Protein AF-A0A7X7RLQ5-F1 (afdb_monomer)

Foldseek 3Di:
DDDDDDDDDPPPPPPPQPDPDADPVQVVCQVCCVVVVDQKD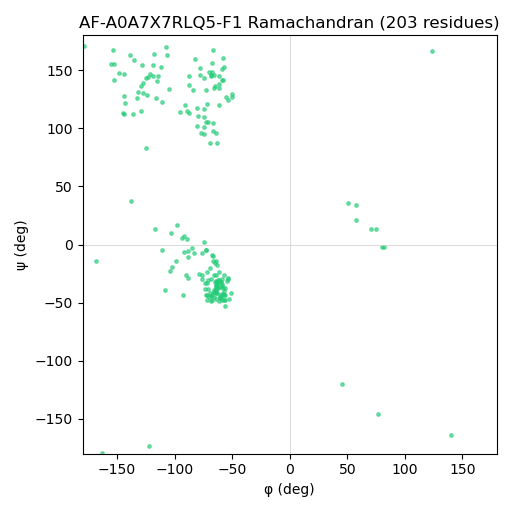WDWDADPVGTRDTDIDHAPDNVVRHGDDSPDDDPPPPVCLVVLVVLLVVLVVVVLFPQFDFLCVQVVLQAWAWEFPDDDPPDTDTDTQPDGAGLVLLSQQQQLQAADDPPDPVVLVPDALSVNLVSSSVDHRHHHRNPDHHNHPSSSSSSLSSSCRSVVHHSVD

Solvent-accessible surface area (backbone atoms only — not comparable to full-atom values): 12266 Å² total; per-residue (Å²): 137,85,86,82,83,81,82,82,78,82,78,78,79,76,78,86,65,80,65,92,65,74,51,77,67,50,60,67,47,47,61,38,33,76,68,69,77,31,63,46,52,68,52,76,43,75,53,101,93,41,78,72,45,75,40,47,42,51,23,72,34,72,89,79,63,36,68,36,52,75,82,64,89,72,90,64,65,77,68,48,52,65,56,56,50,49,56,45,48,53,39,33,77,71,64,68,45,54,54,80,39,44,44,32,83,75,45,65,74,53,61,73,35,43,18,48,70,47,74,63,97,89,51,72,46,70,40,74,47,87,59,64,32,24,47,45,24,27,77,67,22,11,35,21,45,48,50,71,67,97,62,58,66,72,65,48,73,73,44,58,51,68,58,45,49,54,57,54,58,78,48,57,20,64,35,56,45,69,75,52,80,38,74,29,55,55,30,48,48,43,49,44,39,42,44,24,68,67,70,73,44,64,76,92,110

Nearest PDB structures (foldseek):
  4ivi-assembly1_A  TM=8.772E-01  e=2.503E-12  uncultured bacterium
  7pp8-assembly1_A  TM=8.512E-01  e=1.205E-10  uncultured bacterium
  4p85-assembly1_A  TM=8.784E-01  e=7.367E-09  metagenome
  5zwq-assembly1_A  TM=8.776E-01  e=9.925E-09  metagenome
  5zwv-assembly1_B  TM=8.640E-01  e=1.260E-08  metagenome

Structure (mmCIF, N/CA/C/O backbone):
data_AF-A0A7X7RLQ5-F1
#
_entry.id   AF-A0A7X7RLQ5-F1
#
loop_
_atom_site.group_PDB
_atom_site.id
_atom_site.type_symbol
_atom_site.label_atom_id
_atom_site.label_alt_id
_atom_site.label_comp_id
_atom_site.label_asym_id
_atom_site.label_entity_id
_atom_site.label_seq_id
_atom_site.pdbx_PDB_ins_code
_atom_site.Cartn_x
_atom_site.Cartn_y
_atom_site.Cartn_z
_atom_site.occupancy
_atom_site.B_iso_or_equiv
_atom_site.auth_seq_id
_atom_site.auth_comp_id
_atom_site.auth_asym_id
_atom_site.auth_atom_id
_atom_site.pdbx_PDB_model_num
ATOM 1 N N . MET A 1 1 ? -55.484 -38.461 21.288 1.00 40.91 1 MET A N 1
ATOM 2 C CA . MET A 1 1 ? -54.617 -37.359 20.814 1.00 40.91 1 MET A CA 1
ATOM 3 C C . MET A 1 1 ? -53.782 -36.871 21.994 1.00 40.91 1 MET A C 1
ATOM 5 O O . MET A 1 1 ? -54.336 -36.242 22.884 1.00 40.91 1 MET A O 1
ATOM 9 N N . LYS A 1 2 ? -52.499 -37.248 22.083 1.00 33.47 2 LYS A N 1
ATOM 10 C CA . LYS A 1 2 ? -51.596 -36.812 23.166 1.00 33.47 2 LYS A CA 1
ATOM 11 C C . LYS A 1 2 ? -50.883 -35.534 22.711 1.00 33.47 2 LYS A C 1
ATOM 13 O O . LYS A 1 2 ? -50.227 -35.551 21.676 1.00 33.47 2 LYS A O 1
ATOM 18 N N . ARG A 1 3 ? -51.064 -34.429 23.439 1.00 39.00 3 ARG A N 1
ATOM 19 C CA . ARG A 1 3 ? -50.366 -33.159 23.189 1.00 39.00 3 ARG A CA 1
ATOM 20 C C . ARG A 1 3 ? -48.969 -33.242 23.800 1.00 39.00 3 ARG A C 1
ATOM 22 O O . ARG A 1 3 ? -48.846 -33.416 25.007 1.00 39.00 3 ARG A O 1
ATOM 29 N N . MET A 1 4 ? -47.947 -33.142 22.958 1.00 34.50 4 MET A N 1
ATOM 30 C CA . MET A 1 4 ? -46.548 -33.057 23.366 1.00 34.50 4 MET A CA 1
ATOM 31 C C . MET A 1 4 ? -46.178 -31.574 23.416 1.00 34.50 4 MET A C 1
ATOM 33 O O . MET A 1 4 ? -46.233 -30.888 22.398 1.00 34.50 4 MET A O 1
ATOM 37 N N . VAL A 1 5 ? -45.898 -31.065 24.613 1.00 39.97 5 VAL A N 1
ATOM 38 C CA . VAL A 1 5 ? -45.400 -29.702 24.819 1.00 39.97 5 VAL A CA 1
ATOM 39 C C . VAL A 1 5 ? -43.881 -29.774 24.736 1.00 39.97 5 VAL A C 1
ATOM 41 O O . VAL A 1 5 ? -43.253 -30.426 25.565 1.00 39.97 5 VAL A O 1
ATOM 44 N N . TYR A 1 6 ? -43.295 -29.137 23.725 1.00 33.16 6 TYR A N 1
ATOM 45 C CA . TYR A 1 6 ? -41.853 -28.933 23.654 1.00 33.16 6 TYR A CA 1
ATOM 46 C C . TYR A 1 6 ? -41.513 -27.642 24.398 1.00 33.16 6 TYR A C 1
ATOM 48 O O . TYR A 1 6 ? -41.906 -26.556 23.978 1.00 33.16 6 TYR A O 1
ATOM 56 N N . ALA A 1 7 ? -40.797 -27.765 25.514 1.00 36.81 7 ALA A N 1
ATOM 57 C CA . ALA A 1 7 ? -40.141 -26.633 26.148 1.00 36.81 7 ALA A CA 1
ATOM 58 C C . ALA A 1 7 ? -38.842 -26.348 25.382 1.00 36.81 7 ALA A C 1
ATOM 60 O O . ALA A 1 7 ? -37.908 -27.149 25.411 1.00 36.81 7 ALA A O 1
ATOM 61 N N . VAL A 1 8 ? -38.794 -25.223 24.671 1.00 40.41 8 VAL A N 1
ATOM 62 C CA . VAL A 1 8 ? -37.551 -24.691 24.106 1.00 40.41 8 VAL A CA 1
ATOM 63 C C . VAL A 1 8 ? -36.834 -23.957 25.235 1.00 40.41 8 VAL A C 1
ATOM 65 O O . VAL A 1 8 ? -37.227 -22.860 25.623 1.00 40.41 8 VAL A O 1
ATOM 68 N N . GLY A 1 9 ? -35.818 -24.596 25.810 1.00 38.50 9 GLY A N 1
ATOM 69 C CA . GLY A 1 9 ? -34.906 -23.943 26.743 1.00 38.50 9 GLY A CA 1
ATOM 70 C C . GLY A 1 9 ? -33.962 -23.028 25.971 1.00 38.50 9 GLY A C 1
ATOM 71 O O . GLY A 1 9 ? -33.097 -23.511 25.243 1.00 38.50 9 GLY A O 1
ATOM 72 N N . VAL A 1 10 ? -34.131 -21.715 26.119 1.00 42.09 10 VAL A N 1
ATOM 73 C CA . VAL A 1 10 ? -33.137 -20.732 25.679 1.00 42.09 10 VAL A CA 1
ATOM 74 C C . VAL A 1 10 ? -31.949 -20.837 26.630 1.00 42.09 10 VAL A C 1
ATOM 76 O O . VAL A 1 10 ? -32.021 -20.403 27.778 1.00 42.09 10 VAL A O 1
ATOM 79 N N . TRP A 1 11 ? -30.858 -21.437 26.162 1.00 41.50 11 TRP A N 1
ATOM 80 C CA . TRP A 1 11 ? -29.567 -21.318 26.827 1.00 41.50 11 TRP A CA 1
ATOM 81 C C . TRP A 1 11 ? -28.995 -19.945 26.485 1.00 41.50 11 TRP A C 1
ATOM 83 O O . TRP A 1 11 ? -28.402 -19.749 25.427 1.00 41.50 11 TRP A O 1
ATOM 93 N N . LEU A 1 12 ? -29.201 -18.978 27.378 1.00 40.62 12 LEU A N 1
ATOM 94 C CA . LEU A 1 12 ? -28.374 -17.778 27.414 1.00 40.62 12 LEU A CA 1
ATOM 95 C C . LEU A 1 12 ? -26.969 -18.224 27.824 1.00 40.62 12 LEU A C 1
ATOM 97 O O . LEU A 1 12 ? -26.690 -18.427 29.005 1.00 40.62 12 LEU A O 1
ATOM 101 N N . ALA A 1 13 ? -26.093 -18.414 26.838 1.00 42.91 13 ALA A N 1
ATOM 102 C CA . ALA A 1 13 ? -24.663 -18.401 27.081 1.00 42.91 13 ALA A CA 1
ATOM 103 C C . ALA A 1 13 ? -24.315 -16.985 27.555 1.00 42.91 13 ALA A C 1
ATOM 105 O O . ALA A 1 13 ? -24.189 -16.054 26.764 1.00 42.91 13 ALA A O 1
ATOM 106 N N . VAL A 1 14 ? -24.247 -16.805 28.871 1.00 43.03 14 VAL A N 1
ATOM 107 C CA . VAL A 1 14 ? -23.633 -15.620 29.457 1.00 43.03 14 VAL A CA 1
ATOM 108 C C . VAL A 1 14 ? -22.155 -15.719 29.103 1.00 43.03 14 VAL A C 1
ATOM 110 O O . VAL A 1 14 ? -21.435 -16.540 29.672 1.00 43.03 14 VAL A O 1
ATOM 113 N N . CYS A 1 15 ? -21.712 -14.924 28.128 1.00 41.97 15 CYS A N 1
ATOM 114 C CA . CYS A 1 15 ? -20.296 -14.651 27.925 1.00 41.97 15 CYS A CA 1
ATOM 115 C C . CYS A 1 15 ? -19.783 -13.922 29.171 1.00 41.97 15 CYS A C 1
ATOM 117 O O . CYS A 1 15 ? -19.808 -12.697 29.270 1.00 41.97 15 CYS A O 1
ATOM 119 N N . SER A 1 16 ? -19.371 -14.701 30.164 1.00 49.62 16 SER A N 1
ATOM 120 C CA . SER A 1 16 ? -18.647 -14.236 31.337 1.00 49.62 16 SER A CA 1
ATOM 121 C C . SER A 1 16 ? -17.252 -13.807 30.884 1.00 49.62 16 SER A C 1
ATOM 123 O O . SER A 1 16 ? -16.335 -14.622 30.857 1.00 49.62 16 SER A O 1
ATOM 125 N N . GLY A 1 17 ? -17.107 -12.551 30.461 1.00 49.88 17 GLY A N 1
ATOM 126 C CA . GLY A 1 17 ? -15.817 -12.041 29.988 1.00 49.88 17 GLY A CA 1
ATOM 127 C C . GLY A 1 17 ? -15.698 -10.531 29.792 1.00 49.88 17 GLY A C 1
ATOM 128 O O . GLY A 1 17 ? -14.578 -10.043 29.702 1.00 49.88 17 GLY A O 1
ATOM 129 N N . MET A 1 18 ? -16.790 -9.759 29.774 1.00 50.72 18 MET A N 1
ATOM 130 C CA . MET A 1 18 ? -16.662 -8.297 29.747 1.00 50.72 18 MET A CA 1
ATOM 131 C C . MET A 1 18 ? -16.240 -7.794 31.128 1.00 50.72 18 MET A C 1
ATOM 133 O O . MET A 1 18 ? -17.039 -7.724 32.063 1.00 50.72 18 MET A O 1
ATOM 137 N N . GLN A 1 19 ? -14.947 -7.498 31.249 1.00 52.22 19 GLN A N 1
ATOM 138 C CA . GLN A 1 19 ? -14.348 -6.814 32.387 1.00 52.22 19 GLN A CA 1
ATOM 139 C C . GLN A 1 19 ? -15.155 -5.536 32.684 1.00 52.22 19 GLN A C 1
ATOM 141 O O . GLN A 1 19 ? -15.415 -4.734 31.790 1.00 52.22 19 GLN A O 1
ATOM 146 N N . ALA A 1 20 ? -15.561 -5.333 33.938 1.00 55.09 20 ALA A N 1
ATOM 147 C CA . ALA A 1 20 ? -16.085 -4.041 34.365 1.00 55.09 20 ALA A CA 1
ATOM 148 C C . ALA A 1 20 ? -14.909 -3.054 34.461 1.00 55.09 20 ALA A C 1
ATOM 150 O O . ALA A 1 20 ? -14.098 -3.151 35.382 1.00 55.09 20 ALA A O 1
ATOM 151 N N . GLY A 1 21 ? -14.805 -2.146 33.490 1.00 68.56 21 GLY A N 1
ATOM 152 C CA . GLY A 1 21 ? -13.726 -1.160 33.369 1.00 68.56 21 GLY A CA 1
ATOM 153 C C . GLY A 1 21 ? -12.995 -1.247 32.022 1.00 68.56 21 GLY A C 1
ATOM 154 O O . GLY A 1 21 ? -13.195 -2.217 31.292 1.00 68.56 21 GLY A O 1
ATOM 155 N N . PRO A 1 22 ? -12.173 -0.239 31.677 1.00 77.25 22 PRO A N 1
ATOM 156 C CA . PRO A 1 22 ? -11.391 -0.247 30.443 1.00 77.25 22 PRO A CA 1
ATOM 157 C C . PRO A 1 22 ? -10.482 -1.481 30.398 1.00 77.25 22 PRO A C 1
ATOM 159 O O . PRO A 1 22 ? -9.912 -1.876 31.421 1.00 77.25 22 PRO A O 1
ATOM 162 N N . SER A 1 23 ? -10.326 -2.095 29.220 1.00 91.00 23 SER A N 1
ATOM 163 C CA . SER A 1 23 ? -9.369 -3.196 29.065 1.00 91.00 23 SER A CA 1
ATOM 164 C C . SER A 1 23 ? -7.942 -2.753 29.430 1.00 91.00 23 SER A C 1
ATOM 166 O O . SER A 1 23 ? -7.632 -1.558 29.385 1.00 91.00 23 SER A O 1
ATOM 168 N N . PRO A 1 24 ? -7.015 -3.687 29.727 1.00 93.81 24 PRO A N 1
ATOM 169 C CA . PRO A 1 24 ? -5.614 -3.334 29.963 1.00 93.81 24 PRO A CA 1
ATOM 170 C C . PRO A 1 24 ? -4.987 -2.516 28.823 1.00 93.81 24 PRO A C 1
ATOM 172 O O . PRO A 1 24 ? -4.111 -1.690 29.070 1.00 93.81 24 PRO A O 1
ATOM 175 N N . VAL A 1 25 ? -5.450 -2.717 27.582 1.00 94.62 25 VAL A N 1
ATOM 176 C CA . VAL A 1 25 ? -5.005 -1.942 26.417 1.00 94.62 25 VAL A CA 1
ATOM 177 C C . VAL A 1 25 ? -5.550 -0.516 26.478 1.00 94.62 25 VAL A C 1
ATOM 179 O O . VAL A 1 25 ? -4.785 0.430 26.312 1.00 94.62 25 VAL A O 1
ATOM 182 N N . ALA A 1 26 ? -6.845 -0.348 26.749 1.00 93.56 26 ALA A N 1
ATOM 183 C CA . ALA A 1 26 ? -7.454 0.972 26.893 1.00 93.56 26 ALA A CA 1
ATOM 184 C C . ALA A 1 26 ? -6.818 1.766 28.045 1.00 93.56 26 ALA A C 1
ATOM 186 O O . ALA A 1 26 ? -6.389 2.901 27.841 1.00 93.56 26 ALA A O 1
ATOM 187 N N . ALA A 1 27 ? -6.635 1.137 29.210 1.00 94.88 27 ALA A N 1
ATOM 188 C CA . ALA A 1 27 ? -5.979 1.745 30.367 1.00 94.88 27 ALA A CA 1
ATOM 189 C C . ALA A 1 27 ? -4.536 2.197 30.065 1.00 94.88 27 ALA A C 1
ATOM 191 O O . ALA A 1 27 ? -4.086 3.223 30.571 1.00 94.88 27 ALA A O 1
ATOM 192 N N . ALA A 1 28 ? -3.807 1.469 29.211 1.00 96.06 28 ALA A N 1
ATOM 193 C CA . ALA A 1 28 ? -2.465 1.860 28.778 1.00 96.06 28 ALA A CA 1
ATOM 194 C C . ALA A 1 28 ? -2.458 3.068 27.820 1.00 96.06 28 ALA A C 1
ATOM 196 O O . ALA A 1 28 ? -1.447 3.764 27.730 1.00 96.06 28 ALA A O 1
ATOM 197 N N . LEU A 1 29 ? -3.562 3.330 27.110 1.00 96.69 29 LEU A N 1
ATOM 198 C CA . LEU A 1 29 ? -3.685 4.437 26.155 1.00 96.69 29 LEU A CA 1
ATOM 199 C C . LEU A 1 29 ? -4.205 5.735 26.790 1.00 96.69 29 LEU A C 1
ATOM 201 O O . LEU A 1 29 ? -3.874 6.821 26.310 1.00 96.69 29 LEU A O 1
ATOM 205 N N . GLU A 1 30 ? -4.964 5.652 27.885 1.00 95.31 30 GLU A N 1
ATOM 206 C CA . GLU A 1 30 ? -5.510 6.820 28.594 1.00 95.31 30 GL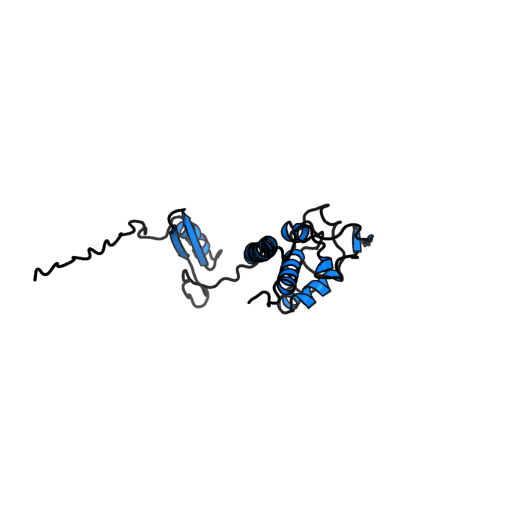U A CA 1
ATOM 207 C C . GLU A 1 30 ? -4.465 7.903 28.944 1.00 95.31 30 GLU A C 1
ATOM 209 O O . GLU A 1 30 ? -4.754 9.081 28.718 1.00 95.31 30 GLU A O 1
ATOM 214 N N . PRO A 1 31 ? -3.235 7.585 29.407 1.00 97.50 31 PRO A N 1
ATOM 215 C CA . PRO A 1 31 ? -2.222 8.606 29.683 1.00 97.50 31 PRO A CA 1
ATOM 216 C C . PRO A 1 31 ? -1.805 9.422 28.449 1.00 97.50 31 PRO A C 1
ATOM 218 O O . PRO A 1 31 ? -1.469 10.603 28.574 1.00 97.50 31 PRO A O 1
ATOM 221 N N . TYR A 1 32 ? -1.844 8.833 27.250 1.00 97.75 32 TYR A N 1
ATOM 222 C CA . TYR A 1 32 ? -1.528 9.533 25.998 1.00 97.75 32 TYR A CA 1
ATOM 223 C C . TYR A 1 32 ? -2.648 10.492 25.595 1.00 97.75 32 TYR A C 1
ATOM 225 O O . TYR A 1 32 ? -2.373 11.573 25.075 1.00 97.75 32 TYR A O 1
ATOM 233 N N . VAL A 1 33 ? -3.898 10.133 25.899 1.00 97.00 33 VAL A N 1
ATOM 234 C CA . VAL A 1 33 ? -5.043 11.038 25.754 1.00 97.00 33 VAL A CA 1
ATOM 235 C C . VAL A 1 33 ? -4.952 12.178 26.767 1.00 97.00 33 VAL A C 1
ATOM 237 O O . VAL A 1 33 ? -5.039 13.345 26.398 1.00 97.00 33 VAL A O 1
ATOM 240 N N . ALA A 1 34 ? -4.696 11.863 28.039 1.00 96.12 34 ALA A N 1
ATOM 241 C CA . ALA A 1 34 ? -4.599 12.853 29.112 1.00 96.12 34 ALA A CA 1
ATOM 242 C C . ALA A 1 34 ? -3.458 13.867 28.906 1.00 96.12 34 ALA A C 1
ATOM 244 O O . ALA A 1 34 ? -3.566 15.018 29.326 1.00 96.12 34 ALA A O 1
ATOM 245 N N . SER A 1 35 ? -2.371 13.455 28.248 1.00 97.31 35 SER A N 1
ATOM 246 C CA . SER A 1 35 ? -1.230 14.317 27.907 1.00 97.31 35 SER A CA 1
ATOM 247 C C . SER A 1 35 ? -1.362 15.032 26.556 1.00 97.31 35 SER A C 1
ATOM 249 O O . SER A 1 35 ? -0.431 15.726 26.150 1.00 97.31 35 SER A O 1
ATOM 251 N N . ASN A 1 36 ? -2.504 14.903 25.867 1.00 95.69 36 ASN A N 1
ATOM 252 C CA . ASN A 1 36 ? -2.754 15.428 24.517 1.00 95.69 36 ASN A CA 1
ATOM 253 C C . ASN A 1 36 ? -1.773 14.917 23.446 1.00 95.69 36 ASN A C 1
ATOM 255 O O . ASN A 1 36 ? -1.612 15.541 22.398 1.00 95.69 36 ASN A O 1
ATOM 259 N N . TRP A 1 37 ? -1.116 13.783 23.691 1.00 97.56 37 TRP A N 1
ATOM 260 C CA . TRP A 1 37 ? -0.271 13.120 22.698 1.00 97.56 37 TRP A CA 1
ATOM 261 C C . TRP A 1 37 ? -1.108 12.329 21.683 1.00 97.56 37 TRP A C 1
ATOM 263 O O . TRP A 1 37 ? -0.693 12.124 20.545 1.00 97.56 37 TRP A O 1
ATOM 273 N N . LEU A 1 38 ? -2.309 11.913 22.093 1.00 96.50 38 LEU A N 1
ATOM 274 C CA . LEU A 1 38 ? -3.293 11.203 21.287 1.00 96.50 38 LEU A CA 1
ATOM 275 C C . LEU A 1 38 ? -4.665 11.872 21.458 1.00 96.50 38 LEU A C 1
ATOM 277 O O . LEU A 1 38 ? -5.099 12.096 22.580 1.00 96.50 38 LEU A O 1
ATOM 281 N N . ALA A 1 39 ? -5.374 12.166 20.367 1.00 97.25 39 ALA A N 1
ATOM 282 C CA . ALA A 1 39 ? -6.749 12.677 20.459 1.00 97.25 39 ALA A CA 1
ATOM 283 C C . ALA A 1 39 ? -7.718 11.604 20.994 1.00 97.25 39 ALA A C 1
ATOM 285 O O . ALA A 1 39 ? -8.535 11.862 21.878 1.00 97.25 39 ALA A O 1
ATOM 286 N N . GLY A 1 40 ? -7.576 10.385 20.478 1.00 96.88 40 GLY A N 1
ATOM 287 C CA . GLY A 1 40 ? -8.295 9.191 20.893 1.00 96.88 40 GLY A CA 1
ATOM 288 C C . GLY A 1 40 ? -7.842 7.969 20.094 1.00 96.88 40 GLY A C 1
ATOM 289 O O . GLY A 1 40 ? -7.093 8.099 19.124 1.00 96.88 40 GLY A O 1
ATOM 290 N N . ALA A 1 41 ? -8.277 6.782 20.505 1.00 97.06 41 ALA A N 1
ATOM 291 C CA . ALA A 1 41 ? -8.037 5.532 19.788 1.00 97.06 41 ALA A CA 1
ATOM 292 C C . ALA A 1 41 ? -9.187 4.547 19.987 1.00 97.06 41 ALA A C 1
ATOM 294 O O . ALA A 1 41 ? -9.784 4.495 21.061 1.00 97.06 41 ALA A O 1
ATOM 295 N N . VAL A 1 42 ? -9.436 3.737 18.957 1.00 96.94 42 VAL A N 1
ATOM 296 C CA . VAL A 1 42 ? -10.238 2.515 19.052 1.00 96.94 42 VAL A CA 1
ATOM 297 C C . VAL A 1 42 ? -9.296 1.320 19.009 1.00 96.94 42 VAL A C 1
ATOM 299 O O . VAL A 1 42 ? -8.400 1.261 18.165 1.00 96.94 42 VAL A O 1
ATOM 302 N N . THR A 1 43 ? -9.496 0.365 19.910 1.00 96.06 43 THR A N 1
ATOM 303 C CA . THR A 1 43 ? -8.743 -0.890 19.944 1.00 96.06 43 THR A CA 1
ATOM 304 C C . THR A 1 43 ? -9.691 -2.072 19.873 1.00 96.06 43 THR A C 1
ATOM 306 O O . THR A 1 43 ? -10.789 -2.041 20.423 1.00 96.06 43 THR A O 1
ATOM 309 N N . VAL A 1 44 ? -9.261 -3.126 19.183 1.00 95.12 44 VAL A N 1
ATOM 310 C CA . VAL A 1 44 ? -9.963 -4.409 19.135 1.00 95.12 44 VAL A CA 1
ATOM 311 C C . VAL A 1 44 ? -8.936 -5.506 19.373 1.00 95.12 44 VAL A C 1
ATOM 313 O O . VAL A 1 44 ? -7.918 -5.566 18.683 1.00 95.12 44 VAL A O 1
ATOM 316 N N . VAL A 1 45 ? -9.196 -6.370 20.351 1.00 94.44 45 VAL A N 1
ATOM 317 C CA . VAL A 1 45 ? -8.391 -7.561 20.633 1.00 94.44 45 VAL A CA 1
ATOM 318 C C . VAL A 1 45 ? -9.225 -8.782 20.282 1.00 94.44 45 VAL A C 1
ATOM 320 O O . VAL A 1 45 ? -10.324 -8.970 20.806 1.00 94.44 45 VAL A O 1
ATOM 323 N N . VAL A 1 46 ? -8.694 -9.609 19.386 1.00 94.81 46 VAL A N 1
ATOM 324 C CA . VAL A 1 46 ? -9.365 -10.808 18.877 1.00 94.81 46 VAL A CA 1
ATOM 325 C C . VAL A 1 46 ? -8.568 -12.039 19.294 1.00 94.81 46 VAL A C 1
ATOM 327 O O . VAL A 1 46 ? -7.366 -12.120 19.040 1.00 94.81 46 VAL A O 1
ATOM 330 N N . ALA A 1 47 ? -9.243 -12.985 19.935 1.00 94.06 47 ALA A N 1
ATOM 331 C CA . ALA A 1 47 ? -8.753 -14.317 20.260 1.00 94.06 47 ALA A CA 1
ATOM 332 C C . ALA A 1 47 ? -9.441 -15.363 19.352 1.00 94.06 47 ALA A C 1
ATOM 334 O O . ALA A 1 47 ? -10.378 -15.022 18.626 1.00 94.06 47 ALA A O 1
ATOM 335 N N . PRO A 1 48 ? -8.997 -16.636 19.340 1.00 95.88 48 PRO A N 1
ATOM 336 C CA . PRO A 1 48 ? -9.584 -17.661 18.470 1.00 95.88 48 PRO A CA 1
ATOM 337 C C . PRO A 1 48 ? -11.095 -17.885 18.650 1.00 95.88 48 PRO A C 1
ATOM 339 O O . PRO A 1 48 ? -11.757 -18.330 17.717 1.00 95.88 48 PRO A O 1
ATOM 342 N N . ASP A 1 49 ? -11.633 -17.597 19.834 1.00 95.19 49 ASP A N 1
ATOM 343 C CA . ASP A 1 49 ? -13.046 -17.718 20.203 1.00 95.19 49 ASP A CA 1
ATOM 344 C C . ASP A 1 49 ? -13.865 -16.434 19.971 1.00 95.19 49 ASP A C 1
ATOM 346 O O . ASP A 1 49 ? -15.091 -16.467 20.082 1.00 95.19 49 ASP A O 1
ATOM 350 N N . GLY A 1 50 ? -13.221 -15.325 19.592 1.00 94.62 50 GLY A N 1
ATOM 351 C CA . GLY A 1 50 ? -13.891 -14.089 19.197 1.00 94.62 50 GLY A CA 1
ATOM 352 C C . GLY A 1 50 ? -13.221 -12.816 19.707 1.00 94.62 50 GLY A C 1
ATOM 353 O O . GLY A 1 50 ? -12.058 -12.794 20.108 1.00 94.62 50 GLY A O 1
ATOM 354 N N . VAL A 1 51 ? -13.967 -11.711 19.658 1.00 93.75 51 VAL A N 1
ATOM 355 C CA . VAL A 1 51 ? -13.527 -10.420 20.203 1.00 93.75 51 VAL A CA 1
ATOM 356 C C . VAL A 1 51 ? -13.539 -10.497 21.729 1.00 93.75 51 VAL A C 1
ATOM 358 O O . VAL A 1 51 ? -14.587 -10.734 22.326 1.00 93.75 51 VAL A O 1
ATOM 361 N N . VAL A 1 52 ? -12.383 -10.274 22.355 1.00 93.44 52 VAL A N 1
ATOM 362 C CA . VAL A 1 52 ? -12.223 -10.309 23.821 1.00 93.44 52 VAL A CA 1
ATOM 363 C C . VAL A 1 52 ? -12.159 -8.915 24.443 1.00 93.44 52 VAL A C 1
ATOM 365 O O . VAL A 1 52 ? -12.406 -8.767 25.636 1.00 93.44 52 VAL A O 1
ATOM 368 N N . ALA A 1 53 ? -11.856 -7.890 23.644 1.00 92.44 53 ALA A N 1
ATOM 369 C CA . ALA A 1 53 ? -11.965 -6.490 24.037 1.00 92.44 53 ALA A CA 1
ATOM 370 C C . ALA A 1 53 ? -12.213 -5.607 22.809 1.00 92.44 53 ALA A C 1
ATOM 372 O O . ALA A 1 53 ? -11.622 -5.830 21.750 1.00 92.44 53 ALA A O 1
ATOM 373 N N . GLN A 1 54 ? -13.062 -4.598 22.972 1.00 95.00 54 GLN A N 1
ATOM 374 C CA . GLN A 1 54 ? -13.255 -3.519 22.014 1.00 95.00 54 GLN A CA 1
ATOM 375 C C . GLN A 1 54 ? -13.505 -2.236 22.805 1.00 95.00 54 GLN A C 1
ATOM 377 O O . GLN A 1 54 ? -14.539 -2.104 23.456 1.00 95.00 54 GLN A O 1
ATOM 382 N N . ASP A 1 55 ? -12.562 -1.304 22.748 1.00 95.25 55 ASP A N 1
ATOM 383 C CA . ASP A 1 55 ? -12.594 -0.083 23.546 1.00 95.25 55 ASP A CA 1
ATOM 384 C C . ASP A 1 55 ? -12.413 1.150 22.662 1.00 95.25 55 ASP A C 1
ATOM 386 O O . ASP A 1 55 ? -11.783 1.096 21.604 1.00 95.25 55 ASP A O 1
ATOM 390 N N . ALA A 1 56 ? -12.932 2.281 23.135 1.00 96.69 56 ALA A N 1
ATOM 391 C CA . ALA A 1 56 ? -12.642 3.601 22.597 1.00 96.69 56 ALA A CA 1
ATOM 392 C C . ALA A 1 56 ? -12.190 4.514 23.742 1.00 96.69 56 ALA A C 1
ATOM 394 O O . ALA A 1 56 ? -12.853 4.593 24.775 1.00 96.69 56 ALA A O 1
ATOM 395 N N . VAL A 1 57 ? -11.069 5.208 23.555 1.00 96.94 57 VAL A N 1
ATOM 396 C CA . VAL A 1 57 ? -10.549 6.208 24.499 1.00 96.94 57 VAL A CA 1
ATOM 397 C C . VAL A 1 57 ? -10.427 7.564 23.815 1.00 96.94 57 VAL A C 1
ATOM 399 O O . VAL A 1 57 ? -10.114 7.642 22.628 1.00 96.94 57 VAL A O 1
ATOM 402 N N . GLY A 1 58 ? -10.634 8.640 24.571 1.00 97.00 58 GLY A N 1
ATOM 403 C CA . GLY A 1 58 ? -10.497 10.011 24.079 1.00 97.00 58 GLY A CA 1
ATOM 404 C C . GLY A 1 58 ? -11.665 10.489 23.221 1.00 97.00 58 GLY A C 1
ATOM 405 O O . GLY A 1 58 ? -12.826 10.176 23.490 1.00 97.00 58 GLY A O 1
ATOM 406 N N . TYR A 1 59 ? -11.353 11.315 22.227 1.00 97.75 59 TYR A N 1
ATOM 407 C CA . TYR A 1 59 ? -12.330 12.136 21.523 1.00 97.75 59 TYR A CA 1
ATOM 408 C C . TYR A 1 59 ? -12.247 11.945 20.007 1.00 97.75 59 TYR A C 1
ATOM 410 O O . TYR A 1 59 ? -11.158 11.896 19.439 1.00 97.75 59 TYR A O 1
ATOM 418 N N . ALA A 1 60 ? -13.409 11.887 19.354 1.00 96.81 60 ALA A N 1
ATOM 419 C CA . ALA A 1 60 ? -13.529 12.016 17.903 1.00 96.81 60 ALA A CA 1
ATOM 420 C C . ALA A 1 60 ? -13.265 13.462 17.449 1.00 96.8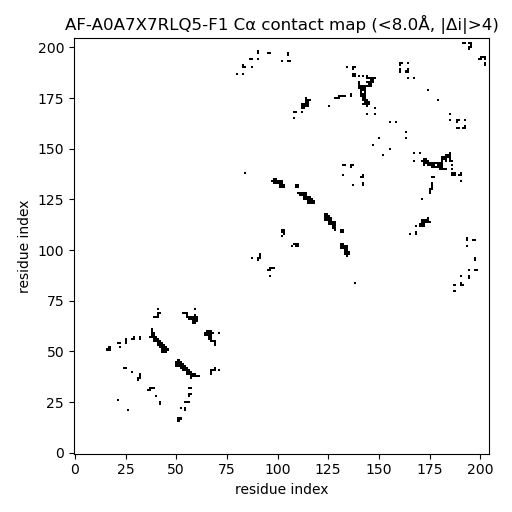1 60 ALA A C 1
ATOM 422 O O . ALA A 1 60 ? -12.687 13.689 16.390 1.00 96.81 60 ALA A O 1
ATOM 423 N N . ASP A 1 61 ? -13.646 14.433 18.284 1.00 96.81 61 ASP A N 1
ATOM 424 C CA . ASP A 1 61 ? -13.332 15.850 18.118 1.00 96.81 61 ASP A CA 1
ATOM 425 C C . ASP A 1 61 ? -12.899 16.424 19.471 1.00 96.81 61 ASP A C 1
ATOM 427 O O . ASP A 1 61 ? -13.689 16.526 20.415 1.00 96.81 61 ASP A O 1
ATOM 431 N N . VAL A 1 62 ? -11.621 16.794 19.564 1.00 96.31 62 VAL A N 1
ATOM 432 C CA . VAL A 1 62 ? -11.008 17.332 20.786 1.00 96.31 62 VAL A CA 1
ATOM 433 C C . VAL A 1 62 ? -11.598 18.695 21.158 1.00 96.31 62 VAL A C 1
ATOM 435 O O . VAL A 1 62 ? -11.821 18.965 22.339 1.00 96.31 62 VAL A O 1
ATOM 438 N N . ALA A 1 63 ? -11.877 19.555 20.174 1.00 96.56 63 ALA A N 1
ATOM 439 C CA . ALA A 1 63 ? -12.385 20.906 20.407 1.00 96.56 63 ALA A CA 1
ATOM 440 C C . ALA A 1 63 ? -13.850 20.878 20.860 1.00 96.56 63 ALA A C 1
ATOM 442 O O . ALA A 1 63 ? -14.214 21.556 21.823 1.00 96.56 63 ALA A O 1
ATOM 443 N N . ALA A 1 64 ? -14.671 20.047 20.214 1.00 97.25 64 ALA A N 1
ATOM 444 C CA . ALA A 1 64 ? -16.062 19.831 20.602 1.00 97.25 64 ALA A CA 1
ATOM 445 C C . ALA A 1 64 ? -16.211 18.928 21.841 1.00 97.25 64 ALA A C 1
ATOM 447 O O . ALA A 1 64 ? -17.319 18.775 22.356 1.00 97.25 64 ALA A O 1
ATOM 448 N N . LYS A 1 65 ? -15.111 18.325 22.323 1.00 95.69 65 LYS A N 1
ATOM 449 C CA . LYS A 1 65 ? -15.100 17.270 23.351 1.00 95.69 65 LYS A CA 1
ATOM 450 C C . LYS A 1 65 ? -16.062 16.129 23.015 1.00 95.69 65 LYS A C 1
ATOM 452 O O . LYS A 1 65 ? -16.684 15.552 23.906 1.00 95.69 65 LYS A O 1
ATOM 457 N N . GLN A 1 66 ? -16.189 15.808 21.731 1.00 97.75 66 GLN A N 1
ATOM 458 C CA . GLN A 1 66 ? -17.034 14.717 21.269 1.00 97.75 66 GLN A CA 1
ATOM 459 C C . GLN A 1 66 ? -16.342 13.390 21.595 1.00 97.75 66 GLN A C 1
ATOM 461 O O . GLN A 1 66 ? -15.259 13.150 21.057 1.00 97.75 66 GLN A O 1
ATOM 466 N N . PRO A 1 67 ? -16.920 12.523 22.446 1.00 97.12 67 PRO A N 1
ATOM 467 C CA . PRO A 1 67 ? -16.307 11.243 22.776 1.00 97.12 67 PRO A CA 1
ATOM 468 C C . PRO A 1 67 ? -16.145 10.367 21.536 1.00 97.12 67 PRO A C 1
ATOM 470 O O . PRO A 1 67 ? -16.987 10.384 20.635 1.00 97.12 67 PRO A O 1
ATOM 473 N N . LEU A 1 68 ? -15.063 9.599 21.497 1.00 97.50 68 LEU A N 1
ATOM 474 C CA . LEU A 1 68 ? -14.857 8.589 20.468 1.00 97.50 68 LEU A CA 1
ATOM 475 C C . LEU A 1 68 ? -15.760 7.374 20.727 1.00 97.50 68 LEU A C 1
ATOM 477 O O . LEU A 1 68 ? -15.968 6.989 21.878 1.00 97.50 68 LEU A O 1
ATOM 481 N N . THR A 1 69 ? -16.277 6.754 19.667 1.00 95.88 69 THR A N 1
ATOM 482 C CA . THR A 1 69 ? -17.074 5.522 19.748 1.00 95.88 69 THR A CA 1
ATOM 483 C C . THR A 1 69 ? -16.318 4.345 19.123 1.00 95.88 69 THR A C 1
ATOM 485 O O . THR A 1 69 ? -15.490 4.559 18.234 1.00 95.88 69 THR A O 1
ATOM 488 N N . PRO A 1 70 ? -16.574 3.091 19.548 1.00 94.31 70 PRO A N 1
ATOM 489 C CA . PRO A 1 70 ? -15.878 1.926 18.994 1.00 94.31 70 PRO A CA 1
ATOM 490 C C . PRO A 1 70 ? -16.132 1.634 17.507 1.00 94.31 70 PRO A C 1
ATOM 492 O O . PRO A 1 70 ? -15.418 0.823 16.924 1.00 94.31 70 PRO A O 1
ATOM 495 N N . ASP A 1 71 ? -17.151 2.249 16.910 1.00 94.62 71 ASP A N 1
ATOM 496 C CA . ASP A 1 71 ? -17.533 2.156 15.496 1.00 94.62 71 ASP A CA 1
ATOM 497 C C . ASP A 1 71 ? -17.122 3.395 14.676 1.00 94.62 71 ASP A C 1
ATOM 499 O O . ASP A 1 71 ? -17.522 3.541 13.520 1.00 94.62 71 ASP A O 1
ATOM 503 N N . ALA A 1 72 ? -16.316 4.292 15.257 1.00 96.19 72 ALA A N 1
ATOM 504 C CA . ALA A 1 72 ? -15.815 5.471 14.565 1.00 96.19 72 ALA A CA 1
ATOM 505 C C . ALA A 1 72 ? -15.005 5.095 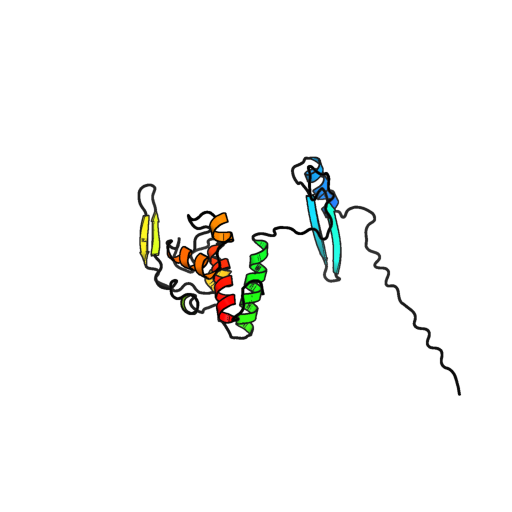13.310 1.00 96.19 72 ALA A C 1
ATOM 507 O O . ALA A 1 72 ? -14.227 4.138 13.298 1.00 96.19 72 ALA A O 1
ATOM 508 N N . LEU A 1 73 ? -15.165 5.886 12.246 1.00 95.38 73 LEU A N 1
ATOM 509 C CA . LEU A 1 73 ? -14.425 5.703 11.001 1.00 95.38 73 LEU A CA 1
ATOM 510 C C . LEU A 1 73 ? -13.054 6.374 11.084 1.00 95.38 73 LEU A C 1
ATOM 512 O O . LEU A 1 73 ? -12.939 7.544 11.445 1.00 95.38 73 LEU A O 1
ATOM 516 N N . PHE A 1 74 ? -12.023 5.638 10.674 1.00 95.50 74 PHE A N 1
ATOM 517 C CA . PHE A 1 74 ? -10.650 6.126 10.601 1.00 95.50 74 PHE A CA 1
ATOM 518 C C . PHE A 1 74 ? -10.138 6.077 9.171 1.00 95.50 74 PHE A C 1
ATOM 520 O O . PHE A 1 74 ? -10.407 5.137 8.420 1.00 95.50 74 PHE A O 1
ATOM 527 N N . TRP A 1 75 ? -9.306 7.052 8.816 1.00 93.44 75 TRP A N 1
ATOM 528 C CA . TRP A 1 75 ? -8.464 6.925 7.638 1.00 93.44 75 TRP A CA 1
ATOM 529 C C . TRP A 1 75 ? -7.318 5.950 7.939 1.00 93.44 75 TRP A C 1
ATOM 531 O O . TRP A 1 75 ? -6.291 6.321 8.499 1.00 93.44 75 TRP A O 1
ATOM 541 N N . ILE A 1 76 ? -7.506 4.678 7.577 1.00 94.88 76 ILE A N 1
ATOM 542 C CA . ILE A 1 76 ? -6.577 3.582 7.913 1.00 94.88 76 ILE A CA 1
ATOM 543 C C . ILE A 1 76 ? -5.259 3.600 7.111 1.00 94.88 76 ILE A C 1
ATOM 545 O O . ILE A 1 76 ? -4.365 2.781 7.339 1.00 94.88 76 ILE A O 1
ATOM 549 N N . ALA A 1 77 ? -5.133 4.525 6.154 1.00 93.19 77 ALA A N 1
ATOM 550 C CA . ALA A 1 77 ? -3.953 4.737 5.323 1.00 93.19 77 ALA A CA 1
ATOM 551 C C . ALA A 1 77 ? -3.365 3.423 4.762 1.00 93.19 77 ALA A C 1
ATOM 553 O O . ALA A 1 77 ? -4.018 2.680 4.033 1.00 93.19 77 ALA A O 1
ATOM 554 N N . SER A 1 78 ? -2.110 3.112 5.090 1.00 95.44 78 SER A N 1
ATOM 555 C CA . SER A 1 78 ? -1.401 1.953 4.539 1.00 95.44 78 SER A CA 1
ATOM 556 C C . SER A 1 78 ? -1.963 0.591 4.958 1.00 95.44 78 SER A C 1
ATOM 558 O O . SER A 1 78 ? -1.584 -0.412 4.351 1.00 95.44 78 SER A O 1
ATOM 560 N N . MET A 1 79 ? -2.886 0.534 5.922 1.00 97.06 79 MET A N 1
ATOM 561 C CA . MET A 1 79 ? -3.605 -0.700 6.255 1.00 97.06 79 MET A CA 1
ATOM 562 C C . MET A 1 79 ? -4.545 -1.164 5.134 1.00 97.06 79 MET A C 1
ATOM 564 O O . MET A 1 79 ? -5.028 -2.287 5.190 1.00 97.06 79 MET A O 1
ATOM 568 N N . THR A 1 80 ? -4.763 -0.360 4.087 1.00 96.19 80 THR A N 1
ATOM 569 C CA . THR A 1 80 ? -5.478 -0.784 2.873 1.00 96.19 80 THR A CA 1
ATOM 570 C C . THR A 1 80 ? -4.695 -1.822 2.056 1.00 96.19 80 THR A C 1
ATOM 572 O O . THR A 1 80 ? -5.296 -2.676 1.412 1.00 96.19 80 THR A O 1
ATOM 575 N N . LYS A 1 81 ? -3.352 -1.811 2.090 1.00 97.62 81 LYS A N 1
ATOM 576 C CA . LYS A 1 81 ? -2.518 -2.642 1.194 1.00 97.62 81 LYS A CA 1
ATOM 577 C C . LYS A 1 81 ? -2.772 -4.155 1.314 1.00 97.62 81 LYS A C 1
ATOM 579 O O . LYS A 1 81 ? -2.836 -4.804 0.272 1.00 97.62 81 LYS A O 1
ATOM 584 N N . PRO A 1 82 ? -2.934 -4.744 2.518 1.00 97.81 82 PRO A N 1
ATOM 585 C CA . PRO A 1 82 ? -3.306 -6.151 2.642 1.00 97.81 82 PRO A CA 1
ATOM 586 C C . PRO A 1 82 ? -4.639 -6.490 1.964 1.00 97.81 82 PRO A C 1
ATOM 588 O O . PRO A 1 82 ? -4.735 -7.553 1.363 1.00 97.81 82 PRO A O 1
ATOM 591 N N . PHE A 1 83 ? -5.633 -5.595 1.981 1.00 98.00 83 PHE A N 1
ATOM 592 C CA . PHE A 1 83 ? -6.895 -5.811 1.260 1.00 98.00 83 PHE A CA 1
ATOM 593 C C . PHE A 1 83 ? -6.671 -5.829 -0.254 1.00 98.00 83 PHE A C 1
ATOM 595 O O . PHE A 1 83 ? -7.128 -6.747 -0.930 1.00 98.00 83 PHE A O 1
ATOM 602 N N . THR A 1 84 ? -5.885 -4.882 -0.776 1.00 98.44 84 THR A N 1
ATOM 603 C CA . THR A 1 84 ? -5.461 -4.874 -2.185 1.00 98.44 84 THR A CA 1
ATOM 604 C C . THR A 1 84 ? -4.732 -6.168 -2.563 1.00 98.44 84 THR A C 1
ATOM 606 O O . THR A 1 84 ? -4.985 -6.747 -3.616 1.00 98.44 84 THR A O 1
ATOM 609 N N . ALA A 1 85 ? -3.836 -6.650 -1.697 1.00 98.56 85 ALA A N 1
ATOM 610 C CA . ALA A 1 85 ? -3.106 -7.892 -1.919 1.00 98.56 85 ALA A CA 1
ATOM 611 C C . ALA A 1 85 ? -4.046 -9.105 -1.952 1.00 98.56 85 ALA A C 1
ATOM 613 O O . ALA A 1 85 ? -3.952 -9.908 -2.875 1.00 98.56 85 ALA A O 1
ATOM 614 N N . VAL A 1 86 ? -4.977 -9.218 -0.998 1.00 98.50 86 VAL A N 1
ATOM 615 C CA . VAL A 1 86 ? -5.976 -10.297 -0.967 1.00 98.50 86 VAL A CA 1
ATOM 616 C C . VAL A 1 86 ? -6.844 -10.277 -2.222 1.00 98.50 86 VAL A C 1
ATOM 618 O O . VAL A 1 86 ? -7.001 -11.321 -2.846 1.00 98.50 86 VAL A O 1
ATOM 621 N N . ALA A 1 87 ? -7.331 -9.111 -2.651 1.00 98.50 87 ALA A N 1
ATOM 622 C CA . ALA A 1 87 ? -8.125 -8.991 -3.874 1.00 98.50 87 ALA A CA 1
ATOM 623 C C . ALA A 1 87 ? -7.364 -9.492 -5.116 1.00 98.50 87 ALA A C 1
ATOM 625 O O . ALA A 1 87 ? -7.914 -10.241 -5.923 1.00 98.50 87 ALA A O 1
ATOM 626 N N . LEU A 1 88 ? -6.074 -9.159 -5.249 1.00 98.75 88 LEU A N 1
ATOM 627 C CA . LEU A 1 88 ? -5.254 -9.701 -6.334 1.00 98.75 88 LEU A CA 1
ATOM 628 C C . LEU A 1 88 ? -5.046 -11.215 -6.205 1.00 98.75 88 LEU A C 1
ATOM 630 O O . LEU A 1 88 ? -5.089 -11.925 -7.207 1.00 98.75 88 LEU A O 1
ATOM 634 N N . MET A 1 89 ? -4.812 -11.716 -4.990 1.00 98.69 89 MET A N 1
ATOM 635 C CA . MET A 1 89 ? -4.630 -13.149 -4.748 1.00 98.69 89 MET A CA 1
ATOM 636 C C . MET A 1 89 ? -5.898 -13.946 -5.070 1.00 98.69 89 MET A C 1
ATOM 638 O O . MET A 1 89 ? -5.788 -15.020 -5.647 1.00 98.69 89 MET A O 1
ATOM 642 N N . MET A 1 90 ? -7.088 -13.399 -4.807 1.00 98.62 90 MET A N 1
ATOM 643 C CA . MET A 1 90 ? -8.356 -14.003 -5.231 1.00 98.62 90 MET A CA 1
ATOM 644 C C . MET A 1 90 ? -8.430 -14.131 -6.759 1.00 98.62 90 MET A C 1
ATOM 646 O O . MET A 1 90 ? -8.747 -15.197 -7.278 1.00 98.62 90 MET A O 1
ATOM 650 N N . LEU A 1 91 ? -8.044 -13.085 -7.501 1.00 98.69 91 LEU A N 1
ATOM 651 C CA . LEU A 1 91 ? -7.953 -13.152 -8.966 1.00 98.69 91 LEU A CA 1
ATOM 652 C C . LEU A 1 91 ? -6.888 -14.156 -9.443 1.00 98.69 91 LEU A C 1
ATOM 654 O O . LEU A 1 91 ? -7.043 -14.758 -10.508 1.00 98.69 91 LEU A O 1
ATOM 658 N N . ALA A 1 92 ? -5.809 -14.340 -8.679 1.00 98.69 92 ALA A N 1
ATOM 659 C CA . ALA A 1 92 ? -4.783 -15.335 -8.975 1.00 98.69 92 ALA A CA 1
ATOM 660 C C . ALA A 1 92 ? -5.302 -16.769 -8.774 1.00 98.69 92 ALA A C 1
ATOM 662 O O . ALA A 1 92 ? -5.066 -17.621 -9.631 1.00 98.69 92 ALA A O 1
ATOM 663 N N . ASP A 1 93 ? -6.058 -17.019 -7.703 1.00 98.62 93 ASP A N 1
ATOM 664 C CA . ASP A 1 93 ? -6.712 -18.307 -7.439 1.00 98.62 93 ASP A CA 1
ATOM 665 C C . ASP A 1 93 ? -7.759 -18.643 -8.515 1.00 98.62 93 ASP A C 1
ATOM 667 O O . ASP A 1 93 ? -7.888 -19.793 -8.933 1.00 98.62 93 ASP A O 1
ATOM 671 N N . GLU A 1 94 ? -8.453 -17.629 -9.040 1.00 98.38 94 GLU A N 1
ATOM 672 C CA . GLU A 1 94 ? -9.363 -17.751 -10.188 1.00 98.38 94 GLU A CA 1
ATOM 673 C C . GLU A 1 94 ? -8.636 -17.956 -11.533 1.00 98.38 94 GLU A C 1
ATOM 675 O O . GLU A 1 94 ? -9.279 -18.133 -12.571 1.00 98.38 94 GLU A O 1
ATOM 680 N N . GLY A 1 95 ? -7.301 -17.910 -11.552 1.00 98.19 95 GLY A N 1
ATOM 681 C CA . GLY A 1 95 ? -6.489 -18.048 -12.761 1.00 98.19 95 GLY A CA 1
ATOM 682 C C . GLY A 1 95 ? -6.567 -16.853 -13.718 1.00 98.19 95 GLY A C 1
ATOM 683 O O . GLY A 1 95 ? -6.115 -16.966 -14.859 1.00 98.19 95 GLY A O 1
ATOM 684 N N . LYS A 1 96 ? -7.121 -15.715 -13.277 1.00 98.44 96 LYS A N 1
ATOM 685 C CA . LYS A 1 96 ? -7.238 -14.483 -14.078 1.00 98.44 96 LYS A CA 1
ATOM 686 C C . LYS A 1 96 ? -5.921 -13.723 -14.188 1.00 98.44 96 LYS A C 1
ATOM 688 O O . LYS A 1 96 ? -5.720 -13.000 -15.159 1.00 98.44 96 LYS A O 1
ATOM 693 N N . VAL A 1 97 ? -5.036 -13.895 -13.209 1.00 98.62 97 VAL A N 1
ATOM 694 C CA . VAL A 1 97 ? -3.677 -13.343 -13.199 1.00 98.62 97 VAL A CA 1
ATOM 695 C C . VAL A 1 97 ? -2.690 -14.379 -12.666 1.00 98.62 97 VAL A C 1
ATOM 697 O O . VAL A 1 97 ? -3.076 -15.330 -11.988 1.00 98.62 97 VAL A O 1
ATOM 700 N N . LYS A 1 98 ? -1.394 -14.186 -12.911 1.00 98.69 98 LYS A N 1
ATOM 701 C CA . LYS A 1 98 ? -0.317 -14.923 -12.238 1.00 98.69 98 LYS A CA 1
ATOM 702 C C . LYS A 1 98 ? 0.643 -13.944 -11.590 1.00 98.69 98 LYS A C 1
ATOM 704 O O . LYS A 1 98 ? 0.976 -12.909 -12.156 1.00 98.69 98 LYS A O 1
ATOM 709 N N . LEU A 1 99 ? 1.164 -14.299 -10.418 1.00 98.62 99 LEU A N 1
ATOM 710 C CA . LEU A 1 99 ? 2.102 -13.437 -9.690 1.00 98.62 99 LEU A CA 1
ATOM 711 C C . LEU A 1 99 ? 3.370 -13.103 -10.490 1.00 98.62 99 LEU A C 1
ATOM 713 O O . LEU A 1 99 ? 3.942 -12.029 -10.315 1.00 98.62 99 LEU A O 1
ATOM 717 N N . ASP A 1 100 ? 3.790 -13.997 -11.380 1.00 98.50 100 ASP A N 1
ATOM 718 C CA . ASP A 1 100 ? 4.964 -13.801 -12.233 1.00 98.50 100 ASP A CA 1
ATOM 719 C C . ASP A 1 100 ? 4.620 -13.207 -13.608 1.00 98.50 100 ASP A C 1
ATOM 721 O O . ASP A 1 100 ? 5.513 -13.041 -14.440 1.00 98.50 100 ASP A O 1
ATOM 725 N N . ASP A 1 101 ? 3.355 -12.836 -13.844 1.00 98.62 101 ASP A N 1
ATOM 726 C CA . ASP A 1 101 ? 2.997 -12.083 -15.039 1.00 98.62 101 ASP A CA 1
ATOM 727 C C . ASP A 1 101 ? 3.726 -10.737 -15.038 1.00 98.62 101 ASP A C 1
ATOM 729 O O . ASP A 1 101 ? 3.797 -10.060 -13.999 1.00 98.62 101 ASP A O 1
ATOM 733 N N . PRO A 1 102 ? 4.247 -10.305 -16.199 1.00 98.50 102 PRO A N 1
ATOM 734 C CA . PRO A 1 102 ? 4.770 -8.965 -16.325 1.00 98.50 102 PRO A CA 1
ATOM 735 C C . PRO A 1 102 ? 3.618 -7.971 -16.165 1.00 98.50 102 PRO A C 1
ATOM 737 O O . PRO A 1 102 ? 2.571 -8.102 -16.796 1.00 98.50 102 PRO A O 1
ATOM 740 N N . VAL A 1 103 ? 3.831 -6.921 -15.376 1.00 98.25 103 VAL A N 1
ATOM 741 C CA . VAL A 1 103 ? 2.856 -5.835 -15.188 1.00 98.25 103 VAL A CA 1
ATOM 742 C C . VAL A 1 103 ? 2.443 -5.232 -16.529 1.00 98.25 103 VAL A C 1
ATOM 744 O O . VAL A 1 103 ? 1.296 -4.829 -16.693 1.00 98.25 103 VAL A O 1
ATOM 747 N N . SER A 1 104 ? 3.340 -5.229 -17.519 1.00 97.56 104 SER A N 1
ATOM 748 C CA . SER A 1 104 ? 3.064 -4.734 -18.866 1.00 97.56 104 SER A CA 1
ATOM 749 C C . SER A 1 104 ? 2.011 -5.519 -19.649 1.00 97.56 104 SER A C 1
ATOM 751 O O . SER A 1 104 ? 1.469 -4.976 -20.608 1.00 97.56 104 SER A O 1
ATOM 753 N N . ALA A 1 105 ? 1.656 -6.737 -19.229 1.00 97.81 105 ALA A N 1
ATOM 754 C CA . ALA A 1 105 ? 0.495 -7.443 -19.774 1.00 97.81 105 ALA A CA 1
ATOM 755 C C . ALA A 1 105 ? -0.828 -6.717 -19.460 1.00 97.81 105 ALA A C 1
ATOM 757 O O . ALA A 1 105 ? -1.787 -6.830 -20.217 1.00 97.81 105 ALA A O 1
ATOM 758 N N . TYR A 1 106 ? -0.854 -5.937 -18.376 1.00 97.31 106 TYR A N 1
ATOM 759 C CA . TYR A 1 106 ? -2.014 -5.176 -17.908 1.00 97.31 106 TYR A CA 1
ATOM 760 C C . TYR A 1 106 ? -1.823 -3.670 -18.139 1.00 97.31 106 TYR A C 1
ATOM 762 O O . TYR A 1 106 ? -2.741 -2.962 -18.542 1.00 97.31 106 TYR A O 1
ATOM 770 N N . VAL A 1 107 ? -0.604 -3.170 -17.927 1.00 95.19 107 VAL A N 1
ATOM 771 C CA . VAL A 1 107 ? -0.229 -1.756 -18.041 1.00 95.19 107 VAL A CA 1
ATOM 772 C C . VAL A 1 107 ? 0.942 -1.619 -19.026 1.00 95.19 107 VAL A C 1
ATOM 774 O O . VAL A 1 107 ? 2.098 -1.527 -18.602 1.00 95.19 107 VAL A O 1
ATOM 777 N N . PRO A 1 108 ? 0.689 -1.577 -20.350 1.00 92.81 108 PRO A N 1
ATOM 778 C CA . PRO A 1 108 ? 1.730 -1.724 -21.375 1.00 92.81 108 PRO A CA 1
ATOM 779 C C . PRO A 1 108 ? 2.935 -0.785 -21.253 1.00 92.81 108 PRO A C 1
ATOM 781 O O . PRO A 1 108 ? 4.037 -1.161 -21.623 1.00 92.81 108 PRO A O 1
ATOM 784 N N . ARG A 1 109 ? 2.769 0.419 -20.690 1.00 91.38 109 ARG A N 1
ATOM 785 C CA . ARG A 1 109 ? 3.852 1.412 -20.548 1.00 91.38 109 ARG A CA 1
ATOM 786 C C . ARG A 1 109 ? 4.886 1.098 -19.448 1.00 91.38 109 ARG A C 1
ATOM 788 O O . ARG A 1 109 ? 5.801 1.891 -19.252 1.00 91.38 109 ARG A O 1
ATOM 795 N N . MET A 1 110 ? 4.773 -0.032 -18.744 1.00 93.62 110 MET A N 1
ATOM 796 C CA . MET A 1 110 ? 5.695 -0.448 -17.669 1.00 93.62 110 MET A CA 1
ATOM 797 C C . MET A 1 110 ? 6.784 -1.457 -18.093 1.00 93.62 110 MET A C 1
ATOM 799 O O . MET A 1 110 ? 7.399 -2.105 -17.243 1.00 93.62 110 MET A O 1
ATOM 803 N N . ASP A 1 111 ? 7.045 -1.614 -19.393 1.00 91.19 111 ASP A N 1
ATOM 804 C CA . ASP A 1 111 ? 8.042 -2.556 -19.929 1.00 91.19 111 ASP A CA 1
ATOM 805 C C . ASP A 1 111 ? 9.402 -1.927 -20.292 1.00 91.19 111 ASP A C 1
ATOM 807 O O . ASP A 1 111 ? 10.373 -2.649 -20.529 1.00 91.19 111 ASP A O 1
ATOM 811 N N . ARG A 1 112 ? 9.489 -0.593 -20.375 1.00 88.81 112 ARG A N 1
ATOM 812 C CA . ARG A 1 112 ? 10.670 0.129 -20.894 1.00 88.81 112 ARG A CA 1
ATOM 813 C C . ARG A 1 112 ? 11.032 1.363 -20.072 1.00 88.81 112 ARG A C 1
ATOM 815 O O . ARG A 1 112 ? 11.468 2.381 -20.622 1.00 88.81 112 ARG A O 1
ATOM 822 N N . LEU A 1 113 ? 10.882 1.272 -18.756 1.00 95.88 113 LEU A N 1
ATOM 823 C CA . LEU A 1 113 ? 11.200 2.368 -17.849 1.00 95.88 113 LEU A CA 1
ATOM 824 C C . LEU A 1 113 ? 12.710 2.650 -17.812 1.00 95.88 113 LEU A C 1
ATOM 826 O O . LEU A 1 113 ? 13.560 1.811 -18.142 1.00 95.88 113 LEU A O 1
ATOM 830 N N . TRP A 1 114 ? 13.047 3.878 -17.435 1.00 97.06 114 TRP A N 1
ATOM 831 C CA . TRP A 1 114 ? 14.407 4.211 -17.032 1.00 97.06 114 TRP A CA 1
ATOM 832 C C . TRP A 1 114 ? 14.654 3.715 -15.609 1.00 97.06 114 TRP A C 1
ATOM 834 O O . TRP A 1 114 ? 13.728 3.611 -14.815 1.00 97.06 114 TRP A O 1
ATOM 844 N N . VAL A 1 115 ? 15.905 3.412 -15.289 1.00 97.56 115 VAL A N 1
ATOM 845 C CA . VAL A 1 115 ? 16.350 2.975 -13.964 1.00 97.56 115 VAL A CA 1
ATOM 846 C C . VAL A 1 115 ? 17.539 3.832 -13.569 1.00 97.56 115 VAL A C 1
ATOM 848 O O . VAL A 1 115 ? 18.429 4.056 -14.393 1.00 97.56 115 VAL A O 1
ATOM 851 N N . VAL A 1 116 ? 17.584 4.295 -12.326 1.00 96.81 116 VAL A N 1
ATOM 852 C CA . VAL A 1 116 ? 18.734 5.022 -11.789 1.00 96.81 116 VAL A CA 1
ATOM 853 C C . VAL A 1 116 ? 19.962 4.106 -11.829 1.00 96.81 116 VAL A C 1
ATOM 855 O O . VAL A 1 116 ? 19.968 3.002 -11.287 1.00 96.81 116 VAL A O 1
ATOM 858 N N . ALA A 1 117 ? 20.998 4.536 -12.549 1.00 95.94 117 ALA A N 1
ATOM 859 C CA . ALA A 1 117 ? 22.285 3.848 -12.615 1.00 95.94 117 ALA A CA 1
ATOM 8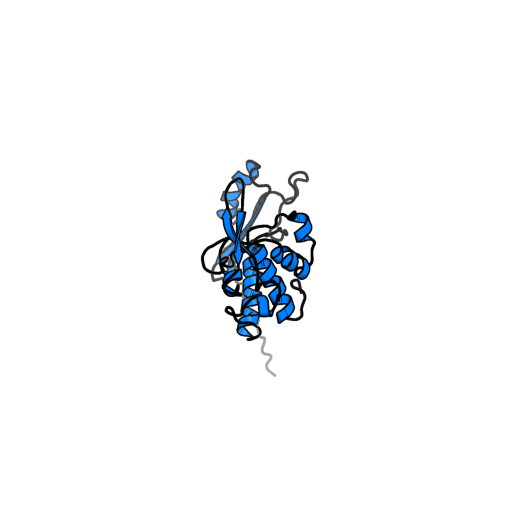60 C C . ALA A 1 117 ? 23.245 4.396 -11.554 1.00 95.94 117 ALA A C 1
ATOM 862 O O . ALA A 1 117 ? 23.916 3.627 -10.871 1.00 95.94 117 ALA A O 1
ATOM 863 N N . SER A 1 118 ? 23.269 5.719 -11.408 1.00 93.50 118 SER A N 1
ATOM 864 C CA . SER A 1 118 ? 23.958 6.446 -10.348 1.00 93.50 118 SER A CA 1
ATOM 865 C C . SER A 1 118 ?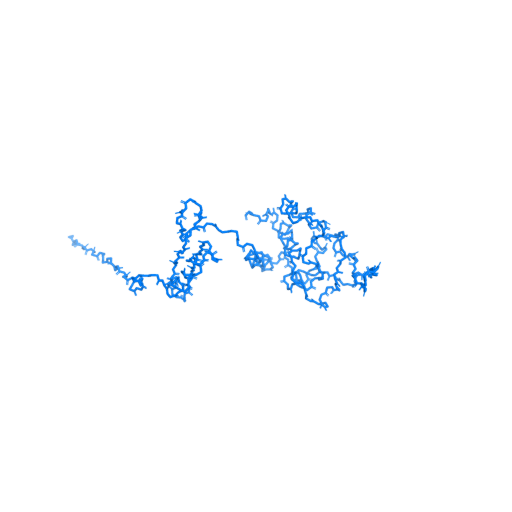 23.280 7.798 -10.140 1.00 93.50 118 SER A C 1
ATOM 867 O O . SER A 1 118 ? 22.624 8.328 -11.043 1.00 93.50 118 SER A O 1
ATOM 869 N N . LYS A 1 119 ? 23.423 8.354 -8.940 1.00 91.44 119 LYS A N 1
ATOM 870 C CA . LYS A 1 119 ? 22.922 9.680 -8.593 1.00 91.44 119 LYS A CA 1
ATOM 871 C C . LYS A 1 119 ? 23.906 10.343 -7.639 1.00 91.44 119 LYS A C 1
ATOM 873 O O . LYS A 1 119 ? 24.256 9.744 -6.625 1.00 91.44 119 LYS A O 1
ATOM 878 N N . ASP A 1 120 ? 24.322 11.554 -7.974 1.00 91.69 120 ASP A N 1
ATOM 879 C CA . ASP A 1 120 ? 25.063 12.460 -7.099 1.00 91.69 120 ASP A CA 1
ATOM 880 C C . ASP A 1 120 ? 24.293 13.786 -6.956 1.00 91.69 120 ASP A C 1
ATOM 882 O O . ASP A 1 120 ? 23.138 13.893 -7.380 1.00 91.69 120 ASP A O 1
ATOM 886 N N . GLU A 1 121 ? 24.889 14.782 -6.298 1.00 87.50 121 GLU A N 1
ATOM 887 C CA . GLU A 1 121 ? 24.242 16.082 -6.070 1.00 87.50 121 GLU A CA 1
ATOM 888 C C . GLU A 1 121 ? 24.002 16.877 -7.364 1.00 87.50 121 GLU A C 1
ATOM 890 O O . GLU A 1 121 ? 23.078 17.687 -7.419 1.00 87.50 121 GLU A O 1
ATOM 895 N N . ALA A 1 122 ? 24.803 16.650 -8.409 1.00 89.25 122 ALA A N 1
ATOM 896 C CA . ALA A 1 122 ? 24.785 17.430 -9.643 1.00 89.25 122 ALA A CA 1
ATOM 897 C C . ALA A 1 122 ? 24.097 16.705 -10.810 1.00 89.25 122 ALA A C 1
ATOM 899 O O . ALA A 1 122 ? 23.658 17.349 -11.765 1.00 89.25 122 ALA A O 1
ATOM 900 N N . SER A 1 123 ? 24.020 15.372 -10.775 1.00 91.69 123 SER A N 1
ATOM 901 C CA . SER A 1 123 ? 23.587 14.571 -11.913 1.00 91.69 123 SER A CA 1
ATOM 902 C C . SER A 1 123 ? 22.944 13.235 -11.531 1.00 91.69 123 SER A C 1
ATOM 904 O O . SER A 1 123 ? 23.182 12.647 -10.475 1.00 91.69 123 SER A O 1
ATOM 906 N N . MET A 1 124 ? 22.106 12.733 -12.440 1.00 93.50 124 MET A N 1
ATOM 907 C CA . MET A 1 124 ? 21.505 11.405 -12.364 1.00 93.50 124 MET A CA 1
ATOM 908 C C . MET A 1 124 ? 21.731 10.685 -13.691 1.00 93.50 124 MET A C 1
ATOM 910 O O . MET A 1 124 ? 21.202 11.096 -14.725 1.00 93.50 124 MET A O 1
ATOM 914 N N . ALA A 1 125 ? 22.499 9.598 -13.661 1.00 96.25 125 ALA A N 1
ATOM 915 C CA . ALA A 1 125 ? 22.680 8.730 -14.814 1.00 96.25 125 ALA A CA 1
ATOM 916 C C . ALA A 1 125 ? 21.579 7.666 -14.838 1.00 96.25 125 ALA A C 1
ATOM 918 O O . ALA A 1 125 ? 21.254 7.059 -13.813 1.00 96.25 125 ALA A O 1
ATOM 919 N N . LEU A 1 126 ? 21.023 7.410 -16.022 1.00 97.12 126 LEU A N 1
ATOM 920 C CA . LEU A 1 126 ? 19.949 6.441 -16.223 1.00 97.12 126 LEU A CA 1
ATOM 921 C C . LEU A 1 126 ? 20.415 5.286 -17.110 1.00 97.12 126 LEU A C 1
ATOM 923 O O . LEU A 1 126 ? 21.108 5.478 -18.107 1.00 97.12 126 LEU A O 1
ATOM 927 N N . LYS A 1 127 ? 19.976 4.077 -16.766 1.00 97.00 127 LYS A N 1
ATOM 928 C CA . LYS A 1 127 ? 20.085 2.866 -17.587 1.00 97.00 127 LYS A CA 1
ATOM 929 C C . LYS A 1 127 ? 18.693 2.339 -17.917 1.00 97.00 127 LYS A C 1
ATOM 931 O O . LYS A 1 127 ? 17.707 2.729 -17.296 1.00 97.00 127 LYS A O 1
ATOM 936 N N . ARG A 1 128 ? 18.584 1.458 -18.909 1.00 96.94 128 ARG A N 1
ATOM 937 C CA . ARG A 1 128 ? 17.295 0.847 -19.258 1.00 96.94 128 ARG A CA 1
ATOM 938 C C . ARG A 1 128 ? 16.912 -0.261 -18.287 1.00 96.94 128 ARG A C 1
ATOM 940 O O . ARG A 1 128 ? 17.774 -0.999 -17.810 1.00 96.94 128 ARG A O 1
ATOM 947 N N . GLN A 1 129 ? 15.613 -0.388 -18.038 1.00 97.38 129 GLN A N 1
ATOM 948 C CA . GLN A 1 129 ? 15.024 -1.579 -17.443 1.00 97.38 129 GLN A CA 1
ATOM 949 C C . GLN A 1 129 ? 15.394 -2.803 -18.294 1.00 97.38 129 GLN A C 1
ATOM 951 O O . GLN A 1 129 ? 15.203 -2.790 -19.509 1.00 97.38 129 GLN A O 1
ATOM 956 N N . THR A 1 130 ? 15.960 -3.839 -17.675 1.00 96.56 130 THR A N 1
ATOM 957 C CA . THR A 1 130 ? 16.414 -5.061 -18.377 1.00 96.56 130 THR A CA 1
ATOM 958 C C . THR A 1 130 ? 15.573 -6.290 -18.056 1.00 96.56 130 THR A C 1
ATOM 960 O O . THR A 1 130 ? 15.780 -7.353 -18.636 1.00 96.56 130 THR A O 1
ATOM 963 N N . ARG A 1 131 ? 14.622 -6.155 -17.132 1.00 95.06 131 ARG A N 1
ATOM 964 C CA . ARG A 1 131 ? 13.738 -7.221 -16.659 1.00 95.06 131 ARG A CA 1
ATOM 965 C C . ARG A 1 131 ? 12.348 -6.652 -16.370 1.00 95.06 131 ARG A C 1
ATOM 967 O O . ARG A 1 131 ? 12.247 -5.496 -15.945 1.00 95.06 131 ARG A O 1
ATOM 974 N N . PRO A 1 132 ? 11.276 -7.422 -16.588 1.00 97.69 132 PRO A N 1
ATOM 975 C CA . PRO A 1 132 ? 9.928 -6.940 -16.332 1.00 97.69 132 PRO A CA 1
ATOM 976 C C . PRO A 1 132 ? 9.690 -6.718 -14.834 1.00 97.69 132 PRO A C 1
ATOM 978 O O . PRO A 1 132 ? 10.216 -7.438 -13.982 1.00 97.69 132 PRO A O 1
ATOM 981 N N . ILE A 1 133 ? 8.853 -5.734 -14.508 1.00 98.50 133 ILE A N 1
ATOM 982 C CA . ILE A 1 133 ? 8.191 -5.702 -13.202 1.00 98.50 133 ILE A CA 1
ATOM 983 C C . ILE A 1 133 ? 7.125 -6.798 -13.236 1.00 98.50 133 ILE A C 1
ATOM 985 O O . ILE A 1 133 ? 6.384 -6.873 -14.213 1.00 98.50 133 ILE A O 1
ATOM 989 N N . THR A 1 134 ? 7.040 -7.635 -12.205 1.00 98.81 134 THR A N 1
ATOM 990 C CA . THR A 1 134 ? 5.979 -8.642 -12.065 1.00 98.81 134 THR A CA 1
ATOM 991 C C . THR A 1 134 ? 4.985 -8.213 -10.993 1.00 98.81 134 THR A C 1
ATOM 993 O O . THR A 1 134 ? 5.301 -7.355 -10.161 1.00 98.81 134 THR A O 1
ATOM 996 N N . LEU A 1 135 ? 3.796 -8.817 -10.974 1.00 98.81 135 LEU A N 1
ATOM 997 C CA . LEU A 1 135 ? 2.816 -8.567 -9.909 1.00 98.81 135 LEU A CA 1
ATOM 998 C C . LEU A 1 135 ? 3.395 -8.902 -8.522 1.00 98.81 135 LEU A C 1
ATOM 1000 O O . LEU A 1 135 ? 3.200 -8.153 -7.565 1.00 98.81 135 LEU A O 1
ATOM 1004 N N . ARG A 1 136 ? 4.205 -9.966 -8.434 1.00 98.75 136 ARG A N 1
ATOM 1005 C CA . ARG A 1 136 ? 4.969 -10.339 -7.237 1.00 98.75 136 ARG A CA 1
ATOM 1006 C C . ARG A 1 136 ? 5.866 -9.201 -6.768 1.00 98.75 136 ARG A C 1
ATOM 1008 O O . ARG A 1 136 ? 5.826 -8.869 -5.591 1.00 98.75 136 ARG A O 1
ATOM 1015 N N . HIS A 1 137 ? 6.625 -8.581 -7.676 1.00 98.75 137 HIS A N 1
ATOM 1016 C CA . HIS A 1 137 ? 7.513 -7.470 -7.327 1.00 98.75 137 HIS A CA 1
ATOM 1017 C C . HIS A 1 137 ? 6.757 -6.269 -6.747 1.00 98.75 137 HIS A C 1
ATOM 1019 O O . HIS A 1 137 ? 7.266 -5.600 -5.847 1.00 98.75 137 HIS A O 1
ATOM 1025 N N . LEU A 1 138 ? 5.556 -5.981 -7.253 1.00 98.44 138 LEU A N 1
ATOM 1026 C CA . LEU A 1 138 ? 4.717 -4.906 -6.724 1.00 98.44 138 LEU A CA 1
ATOM 1027 C C . LEU A 1 138 ? 4.227 -5.226 -5.303 1.00 98.44 138 LEU A C 1
ATOM 1029 O O . LEU A 1 138 ? 4.391 -4.392 -4.413 1.00 98.44 138 LEU A O 1
ATOM 1033 N N . LEU A 1 139 ? 3.702 -6.439 -5.075 1.00 98.56 139 LEU A N 1
ATOM 1034 C CA . LEU A 1 139 ? 3.231 -6.884 -3.756 1.00 98.56 139 LEU A CA 1
ATOM 1035 C C . LEU A 1 139 ? 4.355 -6.970 -2.717 1.00 98.56 139 LEU A C 1
ATOM 1037 O O . LEU A 1 139 ? 4.132 -6.680 -1.545 1.00 98.56 139 LEU A O 1
ATOM 1041 N N . SER A 1 140 ? 5.564 -7.355 -3.133 1.00 98.38 140 SER A N 1
ATOM 1042 C CA . SER A 1 140 ? 6.716 -7.502 -2.239 1.00 98.38 140 SER A CA 1
ATOM 1043 C C . SER A 1 140 ? 7.580 -6.247 -2.122 1.00 98.38 140 SER A C 1
ATOM 1045 O O . SER A 1 140 ? 8.650 -6.318 -1.523 1.00 98.38 140 SER A O 1
ATOM 1047 N N . HIS A 1 141 ? 7.163 -5.113 -2.697 1.00 98.44 141 HIS A N 1
ATOM 1048 C CA . HIS A 1 141 ? 7.927 -3.859 -2.668 1.00 98.44 141 HIS A CA 1
ATOM 1049 C C . HIS A 1 141 ? 9.347 -3.978 -3.259 1.00 98.44 141 HIS A C 1
ATOM 1051 O O . HIS A 1 141 ? 10.287 -3.316 -2.818 1.00 98.44 141 HIS A O 1
ATOM 1057 N N . THR A 1 142 ? 9.510 -4.815 -4.284 1.00 98.62 142 THR A N 1
ATOM 1058 C CA . THR A 1 142 ? 10.785 -5.040 -4.985 1.00 98.62 142 THR A CA 1
ATOM 1059 C C . THR A 1 142 ? 10.739 -4.620 -6.455 1.00 98.62 142 THR A C 1
ATOM 1061 O O . THR A 1 142 ? 11.642 -4.932 -7.223 1.00 98.62 142 THR A O 1
ATOM 1064 N N . SER A 1 143 ? 9.718 -3.876 -6.885 1.00 98.00 143 SER A N 1
ATOM 1065 C CA . SER A 1 143 ? 9.573 -3.415 -8.277 1.00 98.00 143 SER A CA 1
ATOM 1066 C C . SER A 1 143 ? 10.600 -2.370 -8.714 1.00 98.00 143 SER A C 1
ATOM 1068 O O . SER A 1 143 ? 10.788 -2.177 -9.912 1.00 98.00 143 SER A O 1
ATOM 1070 N N . GLY A 1 144 ? 11.234 -1.682 -7.762 1.00 97.31 144 GLY A N 1
ATOM 1071 C CA . GLY A 1 144 ? 12.056 -0.503 -8.027 1.00 97.31 144 GLY A CA 1
ATOM 1072 C C . GLY A 1 144 ? 11.248 0.786 -8.170 1.00 97.31 144 GLY A C 1
ATOM 1073 O O . GLY A 1 144 ? 11.850 1.841 -8.336 1.00 97.31 144 GLY A O 1
ATOM 1074 N N . LEU A 1 145 ? 9.912 0.741 -8.088 1.00 96.00 145 LEU A N 1
ATOM 1075 C CA . LEU A 1 145 ? 9.107 1.963 -8.060 1.00 96.00 145 LEU A CA 1
ATOM 1076 C C . LEU A 1 145 ? 9.416 2.763 -6.782 1.00 96.00 145 LEU A C 1
ATOM 1078 O O . LEU A 1 145 ? 9.493 2.170 -5.700 1.00 96.00 145 LEU A O 1
ATOM 1082 N N . PRO A 1 146 ? 9.567 4.094 -6.881 1.00 92.19 146 PRO A N 1
ATOM 1083 C CA . PRO A 1 146 ? 9.841 4.923 -5.718 1.00 92.19 146 PRO A CA 1
ATOM 1084 C C . PRO A 1 146 ? 8.650 4.945 -4.752 1.00 92.19 146 PRO A C 1
ATOM 1086 O O . PRO A 1 146 ? 7.537 4.509 -5.071 1.00 92.19 146 PRO A O 1
ATOM 1089 N N . PHE A 1 147 ? 8.888 5.451 -3.539 1.00 85.94 147 PHE A N 1
ATOM 1090 C CA . PHE A 1 147 ? 7.833 5.572 -2.527 1.00 85.94 147 PHE A CA 1
ATOM 1091 C C . PHE A 1 147 ? 6.702 6.498 -2.999 1.00 85.94 147 PHE A C 1
ATOM 1093 O O . PHE A 1 147 ? 5.533 6.103 -2.966 1.00 85.94 147 PHE A O 1
ATOM 1100 N N . LEU A 1 148 ? 7.072 7.683 -3.500 1.00 72.81 148 LEU A N 1
ATOM 1101 C CA . LEU A 1 148 ? 6.174 8.745 -3.958 1.00 72.81 148 LEU A CA 1
ATOM 1102 C C . LEU A 1 148 ? 6.626 9.324 -5.290 1.00 72.81 148 LEU A C 1
ATOM 1104 O O . LEU A 1 148 ? 7.782 9.190 -5.693 1.00 72.81 148 LEU A O 1
ATOM 1108 N N . THR A 1 149 ? 5.684 9.943 -5.991 1.00 69.88 149 THR A N 1
ATOM 1109 C CA . THR A 1 149 ? 5.989 10.741 -7.176 1.00 69.88 149 THR A CA 1
ATOM 1110 C C . THR A 1 149 ? 6.431 12.145 -6.774 1.00 69.88 149 THR A C 1
ATOM 1112 O O . THR A 1 149 ? 6.036 12.616 -5.712 1.00 69.88 149 THR A O 1
ATOM 1115 N N . PRO A 1 150 ? 7.128 12.875 -7.657 1.00 67.25 150 PRO A N 1
ATOM 1116 C CA . PRO A 1 150 ? 7.304 14.319 -7.511 1.00 67.25 150 PRO A CA 1
ATOM 1117 C C . PRO A 1 150 ? 5.995 15.127 -7.588 1.00 67.25 150 PRO A C 1
ATOM 1119 O O . PRO A 1 150 ? 5.983 16.288 -7.191 1.00 67.25 150 PRO A O 1
ATOM 1122 N N . MET A 1 151 ? 4.905 14.548 -8.115 1.00 68.50 151 MET A N 1
ATOM 1123 C CA . MET A 1 151 ? 3.569 15.153 -8.036 1.00 68.50 151 MET A CA 1
ATOM 1124 C C . MET A 1 151 ? 3.069 15.149 -6.590 1.00 68.50 151 MET A C 1
ATOM 1126 O O . MET A 1 151 ? 3.353 14.212 -5.842 1.00 68.50 151 MET A O 1
ATOM 1130 N N . LEU A 1 152 ? 2.321 16.188 -6.212 1.00 60.91 152 LEU A N 1
ATOM 1131 C CA . LEU A 1 152 ? 1.787 16.326 -4.863 1.00 60.91 152 LEU A CA 1
ATOM 1132 C C . LEU A 1 152 ? 0.851 15.149 -4.541 1.00 60.91 152 LEU A C 1
ATOM 1134 O O . LEU A 1 152 ? -0.005 14.790 -5.348 1.00 60.91 152 LEU A O 1
ATOM 1138 N N . GLU A 1 153 ? 0.990 14.561 -3.351 1.00 65.44 153 GLU A N 1
ATOM 1139 C CA . GLU A 1 153 ? 0.175 13.411 -2.927 1.00 65.44 153 GLU A CA 1
ATOM 1140 C C . GLU A 1 153 ? -1.332 13.691 -2.995 1.00 65.44 153 GLU A C 1
ATOM 1142 O O . GLU A 1 153 ? -2.099 12.815 -3.389 1.00 65.44 153 GLU A O 1
ATOM 1147 N N . ALA A 1 154 ? -1.750 14.915 -2.654 1.00 63.12 154 ALA A N 1
ATOM 1148 C CA . ALA A 1 154 ? -3.151 15.330 -2.705 1.00 63.12 154 ALA A CA 1
ATOM 1149 C C . ALA A 1 154 ? -3.709 15.321 -4.137 1.00 63.12 154 ALA A C 1
ATOM 1151 O O . ALA A 1 154 ? -4.843 14.895 -4.353 1.00 63.12 154 ALA A O 1
ATOM 1152 N N . ASP A 1 155 ? -2.894 15.721 -5.116 1.00 70.69 155 ASP A N 1
ATOM 1153 C CA . ASP A 1 155 ? -3.300 15.719 -6.519 1.00 70.69 155 ASP A CA 1
ATOM 1154 C C . ASP A 1 155 ? -3.478 14.278 -7.004 1.00 70.69 155 ASP A C 1
ATOM 1156 O O . ASP A 1 155 ? -4.492 13.954 -7.619 1.00 70.69 155 ASP A O 1
ATOM 1160 N N . LEU A 1 156 ? -2.550 13.382 -6.650 1.00 71.81 156 LEU A N 1
ATOM 1161 C CA . LEU A 1 156 ? -2.642 11.967 -7.014 1.00 71.81 156 LEU A CA 1
ATOM 1162 C C . LEU A 1 156 ? -3.814 11.240 -6.359 1.00 71.81 156 LEU A C 1
ATOM 1164 O O . LEU A 1 156 ? -4.457 10.433 -7.023 1.00 71.81 156 LEU A O 1
ATOM 1168 N N . ALA A 1 157 ? -4.101 11.509 -5.084 1.00 74.88 157 ALA A N 1
ATOM 1169 C CA . ALA A 1 157 ? -5.182 10.841 -4.359 1.00 74.88 157 ALA A CA 1
ATOM 1170 C C . ALA A 1 157 ? -6.565 11.095 -4.986 1.00 74.88 157 ALA A C 1
ATOM 1172 O O . ALA A 1 157 ? -7.476 10.292 -4.808 1.00 74.88 157 ALA A O 1
ATOM 1173 N N . SER A 1 158 ? -6.712 12.195 -5.729 1.00 81.69 158 SER A N 1
ATOM 1174 C CA . SER A 1 158 ? -7.941 12.548 -6.447 1.00 81.69 158 SER A CA 1
ATOM 1175 C C . SER A 1 158 ? -8.031 11.970 -7.867 1.00 81.69 158 SER A C 1
ATOM 1177 O O . SER A 1 158 ? -9.086 12.043 -8.496 1.00 81.69 158 SER A O 1
ATOM 1179 N N . MET A 1 159 ? -6.935 11.411 -8.391 1.00 88.12 159 MET A N 1
ATOM 1180 C CA . MET A 1 159 ? -6.871 10.901 -9.759 1.00 88.12 159 MET A CA 1
ATOM 1181 C C . MET A 1 159 ? -7.329 9.440 -9.845 1.00 88.12 159 MET A C 1
ATOM 1183 O O . MET A 1 159 ? -6.995 8.640 -8.968 1.00 88.12 159 MET A O 1
ATOM 1187 N N . PRO A 1 160 ? -7.996 9.040 -10.942 1.00 92.94 160 PRO A N 1
ATOM 1188 C CA . PRO A 1 160 ? -8.247 7.632 -11.230 1.00 92.94 160 PRO A CA 1
ATOM 1189 C C . PRO A 1 160 ? -6.944 6.822 -11.335 1.00 92.94 160 PRO A C 1
ATOM 1191 O O . PRO A 1 160 ? -5.891 7.348 -11.720 1.00 92.94 160 PRO A O 1
ATOM 1194 N N . LEU A 1 161 ? -7.005 5.528 -11.002 1.00 93.75 161 LEU A N 1
ATOM 1195 C CA . LEU A 1 161 ? -5.819 4.666 -10.930 1.00 93.75 161 LEU A CA 1
ATOM 1196 C C . LEU A 1 161 ? -5.070 4.555 -12.265 1.00 93.75 161 LEU A C 1
ATOM 1198 O O . LEU A 1 161 ? -3.845 4.457 -12.268 1.00 93.75 161 LEU A O 1
ATOM 1202 N N . ASP A 1 162 ? -5.757 4.612 -13.404 1.00 93.50 162 ASP A N 1
ATOM 1203 C CA . ASP A 1 162 ? -5.116 4.588 -14.722 1.00 93.50 162 ASP A CA 1
ATOM 1204 C C . ASP A 1 162 ? -4.214 5.815 -14.967 1.00 93.50 162 ASP A C 1
ATOM 1206 O O . ASP A 1 162 ? -3.095 5.670 -15.467 1.00 93.50 162 ASP A O 1
ATOM 1210 N N . GLN A 1 163 ? -4.650 7.007 -14.553 1.00 92.19 163 GLN A N 1
ATOM 1211 C CA . GLN A 1 163 ? -3.884 8.250 -14.645 1.00 92.19 163 GLN A CA 1
ATOM 1212 C C . GLN A 1 163 ? -2.728 8.276 -13.648 1.00 92.19 163 GLN A C 1
ATOM 1214 O O . GLN A 1 163 ? -1.604 8.632 -14.019 1.00 92.19 163 GLN A O 1
ATOM 1219 N N . GLN A 1 164 ? -2.976 7.844 -12.408 1.00 92.06 164 GLN A N 1
ATOM 1220 C CA . GLN A 1 164 ? -1.925 7.699 -11.405 1.00 92.06 164 GLN A CA 1
ATOM 1221 C C . GLN A 1 164 ? -0.818 6.777 -11.923 1.00 92.06 164 GLN A C 1
ATOM 1223 O O . GLN A 1 164 ? 0.342 7.176 -11.996 1.00 92.06 164 GLN A O 1
ATOM 1228 N N . VAL A 1 165 ? -1.176 5.576 -12.376 1.00 93.00 165 VAL A N 1
ATOM 1229 C CA . VAL A 1 165 ? -0.218 4.594 -12.890 1.00 93.00 165 VAL A CA 1
ATOM 1230 C C . VAL A 1 165 ? 0.512 5.105 -14.126 1.00 93.00 165 VAL A C 1
ATOM 1232 O O . VAL A 1 165 ? 1.720 4.893 -14.258 1.00 93.00 165 VAL A O 1
ATOM 1235 N N . LEU A 1 166 ? -0.172 5.836 -15.009 1.00 91.06 166 LEU A N 1
ATOM 1236 C CA . LEU A 1 166 ? 0.479 6.470 -16.147 1.00 91.06 166 LEU A CA 1
ATOM 1237 C C . LEU A 1 166 ? 1.553 7.475 -15.697 1.00 91.06 166 LEU A C 1
ATOM 1239 O O . LEU A 1 166 ? 2.659 7.459 -16.239 1.00 91.06 166 LEU A O 1
ATOM 1243 N N . SER A 1 167 ? 1.273 8.305 -14.692 1.00 89.94 167 SER A N 1
ATOM 1244 C CA . SER A 1 167 ? 2.251 9.259 -14.149 1.00 89.94 167 SER A CA 1
ATOM 1245 C C . SER A 1 167 ? 3.510 8.576 -13.594 1.00 89.94 167 SER A C 1
ATOM 1247 O O . SER A 1 167 ? 4.615 9.109 -13.721 1.00 89.94 167 SER A O 1
ATOM 1249 N N . TYR A 1 168 ? 3.385 7.360 -13.051 1.00 91.69 168 TYR A N 1
ATOM 1250 C CA . TYR A 1 168 ? 4.519 6.613 -12.498 1.00 91.69 168 TYR A CA 1
ATOM 1251 C C . TYR A 1 168 ? 5.528 6.253 -13.589 1.00 91.69 168 TYR A C 1
ATOM 1253 O O . TYR A 1 168 ? 6.734 6.280 -13.354 1.00 91.69 168 TYR A O 1
ATOM 1261 N N . THR A 1 169 ? 5.051 6.023 -14.817 1.00 90.00 169 THR A N 1
ATOM 1262 C CA . THR A 1 169 ? 5.909 5.708 -15.972 1.00 90.00 169 THR A CA 1
ATOM 1263 C C . THR A 1 169 ? 6.816 6.864 -16.404 1.00 90.00 169 THR A C 1
ATOM 1265 O O . THR A 1 169 ? 7.782 6.653 -17.137 1.00 90.00 169 THR A O 1
ATOM 1268 N N . MET A 1 170 ? 6.541 8.081 -15.923 1.00 88.69 170 MET A N 1
ATOM 1269 C CA . MET A 1 170 ? 7.338 9.278 -16.205 1.00 88.69 170 MET A CA 1
ATOM 1270 C C . MET A 1 170 ? 8.565 9.414 -15.295 1.00 88.69 170 MET A C 1
ATOM 1272 O O . MET A 1 170 ? 9.395 10.293 -15.519 1.00 88.69 170 MET A O 1
ATOM 1276 N N . ASN A 1 171 ? 8.698 8.554 -14.281 1.00 89.50 171 ASN A N 1
ATOM 1277 C CA . ASN A 1 171 ? 9.790 8.581 -13.316 1.00 89.50 171 ASN A CA 1
ATOM 1278 C C . ASN A 1 171 ? 10.658 7.320 -13.448 1.00 89.50 171 ASN A C 1
ATOM 1280 O O . ASN A 1 171 ? 10.139 6.240 -13.744 1.00 89.50 171 ASN A O 1
ATOM 1284 N N . PRO A 1 172 ? 11.984 7.423 -13.248 1.00 94.31 172 PRO A N 1
ATOM 1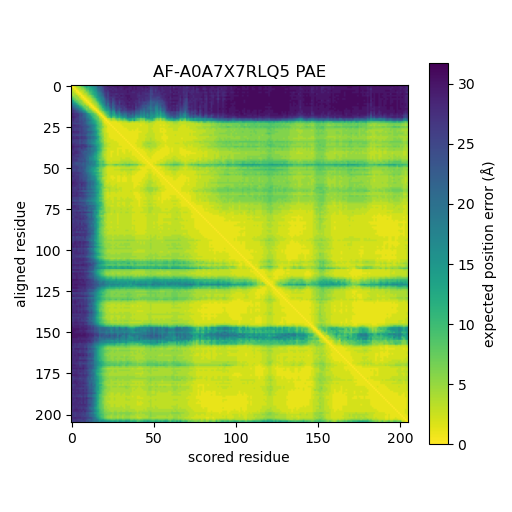285 C CA . PRO A 1 172 ? 12.844 6.253 -13.273 1.00 94.31 172 PRO A CA 1
ATOM 1286 C C . PRO A 1 172 ? 12.599 5.358 -12.050 1.00 94.31 172 PRO A C 1
ATOM 1288 O O . PRO A 1 172 ? 12.324 5.844 -10.954 1.00 94.31 172 PRO A O 1
ATOM 1291 N N . LEU A 1 173 ? 12.775 4.049 -12.228 1.00 96.56 173 LEU A N 1
ATOM 1292 C CA . LEU A 1 173 ? 12.903 3.100 -11.125 1.00 96.56 173 LEU A CA 1
ATOM 1293 C C . LEU A 1 173 ? 14.190 3.385 -10.340 1.00 96.56 173 LEU A C 1
ATOM 1295 O O . LEU A 1 173 ? 15.214 3.734 -10.925 1.00 96.56 173 LEU A O 1
ATOM 1299 N N . GLU A 1 174 ? 14.177 3.174 -9.029 1.00 96.25 174 GLU A N 1
ATOM 1300 C CA . GLU A 1 174 ? 15.361 3.314 -8.172 1.00 96.25 174 GLU A CA 1
ATOM 1301 C C . GLU A 1 174 ? 16.385 2.190 -8.399 1.00 96.25 174 GLU A C 1
ATOM 1303 O O . GLU A 1 174 ? 17.586 2.402 -8.260 1.00 96.25 174 GLU A O 1
ATOM 1308 N N . PHE A 1 175 ? 15.917 0.997 -8.765 1.00 97.19 175 PHE A N 1
ATOM 1309 C CA . PHE A 1 175 ? 16.730 -0.188 -9.042 1.00 97.19 175 PHE A CA 1
ATOM 1310 C C . PHE A 1 175 ? 15.996 -1.117 -10.016 1.00 97.19 175 PHE A C 1
ATOM 1312 O O . PHE A 1 175 ? 14.810 -0.930 -10.294 1.00 97.19 175 PHE A O 1
ATOM 1319 N N . GLN A 1 176 ? 16.692 -2.112 -10.577 1.00 97.94 176 GLN A N 1
ATOM 1320 C CA . GLN A 1 176 ? 16.028 -3.078 -11.456 1.00 97.94 176 GLN A CA 1
ATOM 1321 C C . GLN A 1 176 ? 15.056 -3.952 -10.649 1.00 97.94 176 GLN A C 1
ATOM 1323 O O . GLN A 1 176 ? 15.380 -4.326 -9.521 1.00 97.94 176 GLN A O 1
ATOM 1328 N 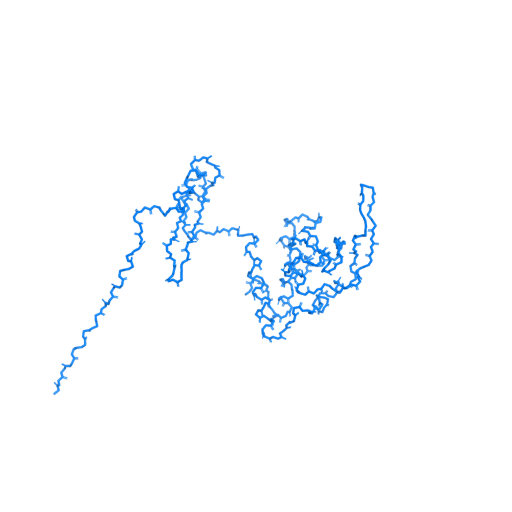N . PRO A 1 177 ? 13.918 -4.367 -11.228 1.00 98.31 177 PRO A N 1
ATOM 1329 C CA . PRO A 1 177 ? 12.949 -5.210 -10.529 1.00 98.31 177 PRO A CA 1
ATOM 1330 C C . PRO A 1 177 ? 13.575 -6.455 -9.857 1.00 98.31 177 PRO A C 1
ATOM 1332 O O . PRO A 1 177 ? 14.303 -7.233 -10.470 1.00 98.31 177 PRO A O 1
ATOM 1335 N N . GLY A 1 178 ? 13.330 -6.646 -8.568 1.00 98.19 178 GLY A N 1
ATOM 1336 C CA . GLY A 1 178 ? 13.872 -7.753 -7.779 1.00 98.19 178 GLY A CA 1
ATOM 1337 C C . GLY A 1 178 ? 15.315 -7.579 -7.283 1.00 98.19 178 GLY A C 1
ATOM 1338 O O . GLY A 1 178 ? 15.797 -8.454 -6.574 1.00 98.19 178 GLY A O 1
ATOM 1339 N N . GLU A 1 179 ? 16.020 -6.486 -7.606 1.00 97.88 179 GLU A N 1
ATOM 1340 C CA . GLU A 1 179 ? 17.389 -6.233 -7.099 1.00 97.88 179 GLU A CA 1
ATOM 1341 C C . GLU A 1 179 ? 17.433 -5.488 -5.757 1.00 97.88 179 GLU A C 1
ATOM 1343 O O . GLU A 1 179 ? 18.509 -5.305 -5.192 1.00 97.88 179 GLU A O 1
ATOM 1348 N N . GLY A 1 180 ? 16.290 -5.044 -5.235 1.00 97.31 180 GLY A N 1
ATOM 1349 C CA . GLY A 1 180 ? 16.233 -4.263 -4.004 1.00 97.31 180 GLY A CA 1
ATOM 1350 C C . GLY A 1 180 ? 14.841 -4.214 -3.391 1.00 97.31 180 GLY A C 1
ATOM 1351 O O . GLY A 1 180 ? 13.891 -4.788 -3.924 1.00 97.31 180 GLY A O 1
ATOM 1352 N N . TYR A 1 181 ? 14.733 -3.506 -2.267 1.00 98.19 181 TYR A N 1
ATOM 1353 C CA . TYR A 1 181 ? 13.484 -3.277 -1.547 1.00 98.19 181 TYR A CA 1
ATOM 1354 C C . TYR A 1 181 ? 13.235 -1.778 -1.366 1.00 98.19 181 TYR A C 1
ATOM 1356 O O . TYR A 1 181 ? 14.088 -1.049 -0.856 1.00 98.19 181 TYR A O 1
ATOM 1364 N N . ARG A 1 182 ? 12.038 -1.332 -1.745 1.00 96.88 182 ARG A N 1
ATOM 1365 C CA . ARG A 1 182 ? 11.521 0.013 -1.498 1.00 96.88 182 ARG A CA 1
ATOM 1366 C C . ARG A 1 182 ? 10.026 -0.076 -1.252 1.00 96.88 182 ARG A C 1
ATOM 1368 O O . ARG A 1 182 ? 9.257 -0.356 -2.169 1.00 96.88 182 ARG A O 1
ATOM 1375 N N . TYR A 1 183 ? 9.616 0.224 -0.021 1.00 96.62 183 TYR A N 1
ATOM 1376 C CA . TYR A 1 183 ? 8.204 0.414 0.294 1.00 96.62 183 TYR A CA 1
ATOM 1377 C C . TYR A 1 183 ? 7.604 1.463 -0.650 1.00 96.62 183 TYR A C 1
ATOM 1379 O O . TYR A 1 183 ? 8.147 2.561 -0.767 1.00 96.62 183 TYR A O 1
ATOM 1387 N N . SER A 1 184 ? 6.531 1.107 -1.358 1.00 94.81 184 SER A N 1
ATOM 1388 C CA . SER A 1 184 ? 6.022 1.897 -2.484 1.00 94.81 184 SER A CA 1
ATOM 1389 C C . SER A 1 184 ? 4.501 1.896 -2.543 1.00 94.81 184 SER A C 1
ATOM 1391 O O . SER A 1 184 ? 3.877 0.842 -2.681 1.00 94.81 184 SER A O 1
ATOM 1393 N N . ASN A 1 185 ? 3.911 3.094 -2.478 1.00 93.38 185 ASN A N 1
ATOM 1394 C CA . ASN A 1 185 ? 2.486 3.294 -2.743 1.00 93.38 185 ASN A CA 1
ATOM 1395 C C . ASN A 1 185 ? 2.185 3.108 -4.232 1.00 93.38 185 ASN A C 1
ATOM 1397 O O . ASN A 1 185 ? 1.199 2.465 -4.573 1.00 93.38 185 ASN A O 1
ATOM 1401 N N . GLN A 1 186 ? 3.081 3.567 -5.111 1.00 93.31 186 GLN A N 1
ATOM 1402 C CA . GLN A 1 186 ? 2.944 3.388 -6.560 1.00 93.31 186 GLN A CA 1
ATOM 1403 C C . GLN A 1 186 ? 2.820 1.913 -6.938 1.00 93.31 186 GLN A C 1
ATOM 1405 O O . GLN A 1 186 ? 2.005 1.551 -7.786 1.00 93.31 186 GLN A O 1
ATOM 1410 N N . GLY A 1 187 ? 3.599 1.055 -6.272 1.00 96.00 187 GLY A N 1
ATOM 1411 C CA . GLY A 1 187 ? 3.527 -0.385 -6.467 1.00 96.00 187 GLY A CA 1
ATOM 1412 C C . GLY A 1 187 ? 2.137 -0.949 -6.173 1.00 96.00 187 GLY A C 1
ATOM 1413 O O . GLY A 1 187 ? 1.573 -1.663 -6.998 1.00 96.00 187 GLY A O 1
ATOM 1414 N N . ILE A 1 188 ? 1.553 -0.572 -5.035 1.00 96.81 188 ILE A N 1
ATOM 1415 C CA . ILE A 1 188 ? 0.230 -1.060 -4.627 1.00 96.81 188 ILE A CA 1
ATOM 1416 C C . ILE A 1 188 ? -0.900 -0.428 -5.446 1.00 96.81 188 ILE A C 1
ATOM 1418 O O . ILE A 1 188 ? -1.814 -1.138 -5.850 1.00 96.81 188 ILE A O 1
ATOM 1422 N N . ASN A 1 189 ? -0.816 0.856 -5.790 1.00 95.19 189 ASN A N 1
ATOM 1423 C CA . ASN A 1 189 ? -1.802 1.500 -6.664 1.00 95.19 189 ASN A CA 1
ATOM 1424 C C . ASN A 1 189 ? -1.794 0.869 -8.066 1.00 95.19 189 ASN A C 1
ATOM 1426 O O . ASN A 1 189 ? -2.843 0.684 -8.678 1.00 95.19 189 ASN A O 1
ATOM 1430 N N . THR A 1 190 ? -0.620 0.447 -8.547 1.00 96.94 190 THR A N 1
ATOM 1431 C CA . THR A 1 190 ? -0.512 -0.330 -9.790 1.00 96.94 190 THR A CA 1
ATOM 1432 C C . THR A 1 190 ? -1.212 -1.685 -9.671 1.00 96.94 190 THR A C 1
ATOM 1434 O O . THR A 1 190 ? -1.864 -2.104 -10.622 1.00 96.94 190 THR A O 1
ATOM 1437 N N . ILE A 1 191 ? -1.155 -2.349 -8.510 1.00 98.38 191 ILE A N 1
ATOM 1438 C CA . ILE A 1 191 ? -1.948 -3.565 -8.258 1.00 98.38 191 ILE A CA 1
ATOM 1439 C C . ILE A 1 191 ? -3.444 -3.254 -8.274 1.00 98.38 191 ILE A C 1
ATOM 1441 O O . ILE A 1 191 ? -4.190 -4.001 -8.899 1.00 98.38 191 ILE A O 1
ATOM 1445 N N . GLY A 1 192 ? -3.874 -2.138 -7.679 1.00 97.81 192 GLY A N 1
ATOM 1446 C CA . GLY A 1 192 ? -5.251 -1.652 -7.799 1.00 97.81 192 GLY A CA 1
ATOM 1447 C C . GLY A 1 192 ? -5.687 -1.546 -9.263 1.00 97.81 192 GLY A C 1
ATOM 1448 O O . GLY A 1 192 ? -6.712 -2.101 -9.646 1.00 97.81 192 GLY A O 1
ATOM 1449 N N . ARG A 1 193 ? -4.850 -0.949 -10.122 1.00 97.81 193 ARG A N 1
ATOM 1450 C CA . ARG A 1 193 ? -5.141 -0.852 -11.559 1.00 97.81 193 ARG A CA 1
ATOM 1451 C C . ARG A 1 193 ? -5.199 -2.214 -12.259 1.00 97.81 193 ARG A C 1
ATOM 1453 O O . ARG A 1 193 ? -6.021 -2.418 -13.148 1.00 97.81 193 ARG A O 1
ATOM 1460 N N . VAL A 1 194 ? -4.324 -3.147 -11.888 1.00 98.56 194 VAL A N 1
ATOM 1461 C CA . VAL A 1 194 ? -4.357 -4.523 -12.413 1.00 98.56 194 VAL A CA 1
ATOM 1462 C C . VAL A 1 194 ? -5.654 -5.223 -12.009 1.00 98.56 194 VAL A C 1
ATOM 1464 O O . VAL A 1 194 ? -6.256 -5.882 -12.852 1.00 98.56 194 VAL A O 1
ATOM 1467 N N . ILE A 1 195 ? -6.105 -5.044 -10.762 1.00 98.62 195 ILE A N 1
ATOM 1468 C CA . ILE A 1 195 ? -7.383 -5.576 -10.274 1.00 98.62 195 ILE A CA 1
ATOM 1469 C C . ILE A 1 195 ? -8.525 -5.056 -11.141 1.00 98.62 195 ILE A C 1
ATOM 1471 O O . ILE A 1 195 ? -9.297 -5.876 -11.622 1.00 98.62 195 ILE A O 1
ATOM 1475 N N . GLU A 1 196 ? -8.589 -3.749 -11.423 1.00 98.44 196 GLU A N 1
ATOM 1476 C CA . GLU A 1 196 ? -9.646 -3.185 -12.277 1.00 98.44 196 GLU A CA 1
ATOM 1477 C C . GLU A 1 196 ? -9.701 -3.838 -13.663 1.00 98.44 196 GLU A C 1
ATOM 1479 O O . GLU A 1 196 ? -10.768 -4.158 -14.184 1.00 98.44 196 GLU A O 1
ATOM 1484 N N . ILE A 1 197 ? -8.532 -4.047 -14.271 1.00 98.19 197 ILE A N 1
ATOM 1485 C CA . ILE A 1 197 ? -8.429 -4.622 -15.613 1.00 98.19 197 ILE A CA 1
ATOM 1486 C C . ILE A 1 197 ? -8.812 -6.104 -15.603 1.00 98.19 197 ILE A C 1
ATOM 1488 O O . ILE A 1 197 ? -9.538 -6.556 -16.486 1.00 98.19 197 ILE A O 1
ATOM 1492 N N . ALA A 1 198 ? -8.316 -6.865 -14.627 1.00 98.12 198 ALA A N 1
ATOM 1493 C CA . ALA A 1 198 ? -8.526 -8.306 -14.551 1.00 98.12 198 ALA A CA 1
ATOM 1494 C C . ALA A 1 198 ? -9.939 -8.679 -14.068 1.00 98.12 198 ALA A C 1
ATOM 1496 O O . ALA A 1 198 ? -10.458 -9.729 -14.450 1.00 98.12 198 ALA A O 1
ATOM 1497 N N . SER A 1 199 ? -10.570 -7.840 -13.242 1.00 97.75 199 SER A N 1
ATOM 1498 C CA . SER A 1 199 ? -11.940 -8.045 -12.763 1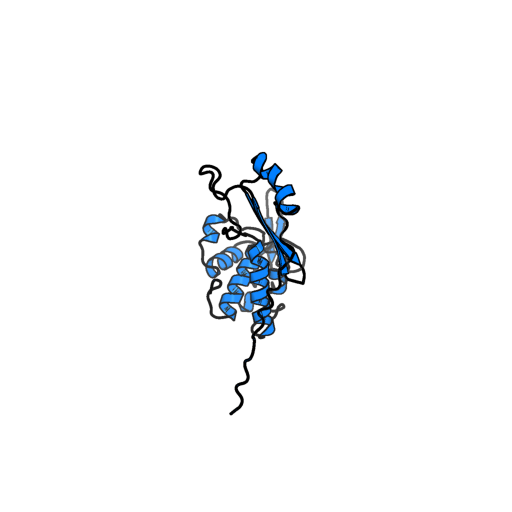.00 97.75 199 SER A CA 1
ATOM 1499 C C . SER A 1 199 ? -12.997 -7.451 -13.700 1.00 97.75 199 SER A C 1
ATOM 1501 O O . SER A 1 199 ? -14.112 -7.965 -13.753 1.00 97.75 199 SER A O 1
ATOM 1503 N N . GLY A 1 200 ? -12.661 -6.387 -14.440 1.00 97.31 200 GLY A N 1
ATOM 1504 C CA . GLY A 1 200 ? -13.623 -5.587 -15.200 1.00 97.31 200 GLY A CA 1
ATOM 1505 C C . GLY A 1 200 ? -14.478 -4.655 -14.331 1.00 97.31 200 GLY A C 1
ATOM 1506 O O . GLY A 1 200 ? -15.487 -4.141 -14.812 1.00 97.31 200 GLY A O 1
ATOM 1507 N N . MET A 1 201 ? -14.104 -4.450 -13.065 1.00 97.12 201 MET A N 1
ATOM 1508 C CA . MET A 1 201 ? -14.821 -3.629 -12.083 1.00 97.12 201 MET A CA 1
ATOM 1509 C C . MET A 1 201 ? -13.949 -2.463 -11.590 1.00 97.12 201 MET A C 1
ATOM 1511 O O . MET A 1 201 ? -12.726 -2.584 -11.602 1.00 97.12 201 MET A O 1
ATOM 1515 N N . PRO A 1 202 ? -14.538 -1.344 -11.127 1.00 95.62 202 PRO A N 1
ATOM 1516 C CA . PRO A 1 202 ? -13.800 -0.331 -10.369 1.00 95.62 202 PRO A CA 1
ATOM 1517 C C . PRO A 1 202 ? -13.144 -0.928 -9.118 1.00 95.62 202 PRO A C 1
ATOM 1519 O O . PRO A 1 202 ? -13.655 -1.899 -8.562 1.00 95.62 202 PRO A O 1
ATOM 1522 N N . TYR A 1 203 ? -12.039 -0.343 -8.653 1.00 94.94 203 TYR A N 1
ATOM 1523 C CA . TYR A 1 203 ? -11.315 -0.853 -7.482 1.00 94.94 203 TYR A CA 1
ATOM 1524 C C . TYR A 1 203 ? -12.150 -0.800 -6.188 1.00 94.94 203 TYR A C 1
ATOM 1526 O O . TYR A 1 203 ? -11.998 -1.653 -5.318 1.00 94.94 203 TYR A O 1
ATOM 1534 N N . GLU A 1 204 ? -13.035 0.189 -6.064 1.00 90.56 204 GLU A N 1
ATOM 1535 C CA . GLU A 1 204 ? -13.882 0.422 -4.890 1.00 90.56 204 GLU A CA 1
ATOM 1536 C C . GLU A 1 204 ? -15.189 -0.394 -4.880 1.00 90.56 204 GLU A C 1
ATOM 1538 O O . GLU A 1 204 ? -15.969 -0.253 -3.935 1.00 90.56 204 GLU A O 1
ATOM 1543 N N . ALA A 1 205 ? -15.461 -1.172 -5.936 1.00 80.81 205 ALA A N 1
ATOM 1544 C CA . ALA A 1 205 ? -16.739 -1.856 -6.157 1.00 80.81 205 ALA A CA 1
ATOM 1545 C C . ALA A 1 205 ? -16.906 -3.169 -5.376 1.00 80.81 205 ALA A C 1
ATOM 1547 O O . ALA A 1 205 ? -15.896 -3.856 -5.101 1.00 80.81 205 ALA A O 1
#

Mean predicted aligned error: 8.14 Å

Radius of gyration: 24.84 Å; Cα contacts (8 Å, |Δi|>4): 291; chains: 1; bounding box: 80×58×56 Å

Secondary structure (DSSP, 8-state):
---------------TT--SS--HHHHHHHHHHHTTS-SEEEEEEEETTEEEEEEEEEEEETTTTEEP-TT-----GGGGHHHHHHHHHHHHHTTS--TTSBGGGTSGGGSS-EEEEEE-SS-EEEEE--S--BHHHHHTT-S---SS-SS-HHHHHTS-HHHHHHHHTTS-BSS-TTS-----HHHHHHHHHHHHHHHSS-TT-

Sequence (205 aa):
MKRMVYAVGVWLAVCSGMQAGPSPVAAALEPYVASNWLAGAVTVVVAPDGVVAQDAVGYADVAAKQPLTPDALFWIASMTKPFTAVALMMLADEGKVKLDDPVSAYVPRMDRLWVVASKDEASMALKRQTRPITLRHLLSHTSGLPFLTPMLEADLASMPLDQQVLSYTMNPLEFQPGEGYRYSNQGINTIGRVIEIASGMPYEA

pLDDT: mean 88.93, std 16.91, range [33.16, 98.81]